Protein AF-A0A9N9QE21-F1 (afdb_monomer)

pLDDT: mean 70.22, std 21.71, range [24.78, 98.12]

Secondary structure (DSSP, 8-state):
---PPP-----S----HHHHHHSHHHHHHHHTSPPGGGGT-HHHHHHHHHH-EEE-TTTSPPPPTT-TTS-TTEEE-TTT-EEEE---HHHHHHTT--PPPSHHHHHHHHTSSSEEEEEHHHHS-SSTT-SS-----HHHHHHGGGSSEEEEEEEEEEEE--HHHHHHHSSS-TTS---EEEEETT-HHHHHHHHHHHHHHGGG-SS---GGG---TTTHHHHHHHHHHHHHHHHHHHHHHHHS-SSS--HHHHHHSSS-THHHHSS--TTSS---HHHHHHH----TTSHHHHHHHHHSPEEEEEEEEEEESSTTT--TT----SSSSSSS---------------------------------

Foldseek 3Di:
DDDDDDPDDPPDDDPPVLCVCPDPLNLVLVQQDQFPLCVPDPVSVVVSVVFKAWDACVNAPPDDPQPPSDRGGGIDGQEADEAEDEDDQVVCVVVVDPRDQCLVSQVSVRVSHVYYEYELLCQAQLDPPPVGGNPHALVSQVSVLVDQAYEYANAEDEQADAQVLCCVLCQCDNRVRNQKHKAFLPCVVVLVSVVVSRVVSVVVDPDPPPPVCPPCPDCSVVLSVLLSLLSQLCSVVVVVVVVPPPDDDPPCVVVQFVDDPVVVVVPCPVDDDDDDSSVVSVSGDDDCPDPSSVVSVVSRHHYGYIHMYGYDNCSNVDDPPPDDDDPPPDPDDDDDDDDDDDDDDDDDDDDDDDDDDDDDDDDDD

Organism: NCBI:txid595503

Mean predicted aligned error: 14.41 Å

Solvent-accessible surface area (backbone atoms only — not comparable to full-atom values): 23035 Å² total; per-residue (Å²): 144,78,87,78,84,79,95,78,75,80,73,96,63,84,77,62,63,71,61,58,61,68,30,76,66,39,42,49,55,61,66,24,47,72,61,72,57,52,72,72,45,71,64,49,23,51,58,47,53,73,59,29,47,69,40,34,86,87,78,40,70,83,77,58,84,80,59,82,84,62,75,76,55,23,44,48,30,43,88,74,35,61,42,70,48,89,52,55,50,64,57,44,59,75,67,70,46,86,62,66,83,61,61,68,58,50,49,63,52,21,71,56,25,69,30,40,31,36,29,21,31,52,69,41,60,64,61,88,82,61,92,59,66,49,68,56,47,60,72,58,56,60,56,52,55,82,38,68,62,34,40,26,31,57,46,76,48,77,45,53,41,55,69,68,58,35,31,73,62,58,70,25,34,82,78,39,74,37,42,62,41,78,42,55,69,84,41,62,69,63,52,50,55,46,48,58,51,48,64,67,31,51,86,64,47,90,69,80,67,77,59,86,65,62,75,69,75,84,60,47,61,60,51,44,54,50,49,40,50,52,51,49,54,48,51,67,45,52,58,60,62,62,75,40,75,91,79,70,68,66,66,61,69,62,73,56,32,85,61,62,75,57,75,57,63,80,68,51,62,94,80,66,84,84,80,54,58,66,60,55,53,68,63,56,55,74,60,67,85,39,72,67,49,45,51,55,60,70,63,47,48,47,76,42,55,21,36,35,40,31,55,29,68,63,65,78,72,69,48,98,80,70,66,94,74,83,89,84,83,85,87,83,88,90,78,89,83,89,88,88,84,83,87,86,92,86,81,91,83,86,88,79,86,89,80,89,76,90,82,85,88,84,82,89,132

Sequence (365 aa):
MEIDDCPLAPQEGRFDYRHSIRGTYYTSFLNSRPPLITRVCRESRSVAYENGSIITSKNGPTRIPGYDNSLGNMWFCPETDIVHMNYNARREVEEGRRSPDPIPYLIEMAERGVGACITADFLYPFAKGGLWPACSTFEQLAKLEARREWLVVLKMDNLHLREEAVTKSGIFGFLGDEKIVLVDADDEEKLERLHELWEKAREYECDPTDFDSWPPYQGGVERWKYKVQSHWIRNFAIPQFYKKGGAGQPQTLKDEIRRDPRTYAEGAEFWGDGYDLDEMLDDMFFEEEHPFVKRVLAEKPIFKPVIMLRCCEECYRITDSDEISQVSEGTSNRSNEHDTETSPQDGEESSDESDSSTDSSGSSD

Radius of gyration: 29.64 Å; Cα contacts (8 Å, |Δi|>4): 366; chains: 1; bounding box: 64×89×96 Å

Structure (mmCIF, N/CA/C/O backbone):
data_AF-A0A9N9QE21-F1
#
_entry.id   AF-A0A9N9QE21-F1
#
loop_
_atom_site.group_PDB
_atom_site.id
_atom_site.type_symbol
_atom_site.label_atom_id
_atom_site.label_alt_id
_atom_site.label_comp_id
_atom_site.label_asym_id
_atom_site.label_entity_id
_atom_site.label_seq_id
_atom_site.pdbx_PDB_ins_code
_atom_site.Cartn_x
_atom_site.Cartn_y
_atom_site.Cartn_z
_atom_site.occupancy
_atom_site.B_iso_or_equiv
_atom_site.auth_seq_id
_atom_site.auth_comp_id
_atom_site.auth_asym_id
_atom_site.auth_atom_id
_atom_site.pdbx_PDB_model_num
ATOM 1 N N . MET A 1 1 ? 43.504 -19.379 24.184 1.00 34.78 1 MET A N 1
ATOM 2 C CA . MET A 1 1 ? 42.330 -19.631 23.325 1.00 34.78 1 MET A CA 1
ATOM 3 C C . MET A 1 1 ? 41.156 -19.090 24.109 1.00 34.78 1 MET A C 1
ATOM 5 O O . MET A 1 1 ? 40.468 -19.826 24.797 1.00 34.78 1 MET A O 1
ATOM 9 N N . GLU A 1 2 ? 41.081 -17.767 24.106 1.00 24.78 2 GLU A N 1
ATOM 10 C CA . GLU A 1 2 ? 40.049 -16.940 24.719 1.00 24.78 2 GLU A CA 1
ATOM 11 C C . GLU A 1 2 ? 39.439 -16.187 23.539 1.00 24.78 2 GLU A C 1
ATOM 13 O O . GLU A 1 2 ? 40.167 -15.747 22.646 1.00 24.78 2 GLU A O 1
ATOM 18 N N . ILE A 1 3 ? 38.114 -16.207 23.453 1.00 28.08 3 ILE A N 1
ATOM 19 C CA . ILE A 1 3 ? 37.357 -15.568 22.382 1.00 28.08 3 ILE A CA 1
ATOM 20 C C . ILE A 1 3 ? 37.122 -14.135 22.846 1.00 28.08 3 ILE A C 1
ATOM 22 O O . ILE A 1 3 ? 36.383 -13.921 23.804 1.00 28.08 3 ILE A O 1
ATOM 26 N N . ASP A 1 4 ? 37.814 -13.210 22.185 1.00 26.53 4 ASP A N 1
ATOM 27 C CA . ASP A 1 4 ? 37.700 -11.765 22.360 1.00 26.53 4 ASP A CA 1
ATOM 28 C C . ASP A 1 4 ? 36.304 -11.239 21.993 1.00 26.53 4 ASP A C 1
ATOM 30 O O . ASP A 1 4 ? 35.599 -11.764 21.124 1.00 26.53 4 ASP A O 1
ATOM 34 N N . ASP A 1 5 ? 35.968 -10.160 22.690 1.00 28.72 5 ASP A N 1
ATOM 35 C CA . ASP A 1 5 ? 34.710 -9.435 22.761 1.00 28.72 5 ASP A CA 1
ATOM 36 C C . ASP A 1 5 ? 34.104 -8.993 21.415 1.00 28.72 5 ASP A C 1
ATOM 38 O O . ASP A 1 5 ? 34.763 -8.462 20.520 1.00 28.72 5 ASP A O 1
ATOM 42 N N . CYS A 1 6 ? 32.778 -9.131 21.317 1.00 25.31 6 CYS A N 1
ATOM 43 C CA . CYS A 1 6 ? 31.948 -8.547 20.265 1.00 25.31 6 CYS A CA 1
ATOM 44 C C . CYS A 1 6 ? 31.624 -7.076 20.611 1.00 25.31 6 CYS A C 1
ATOM 46 O O . CYS A 1 6 ? 30.965 -6.829 21.625 1.00 25.31 6 CYS A O 1
ATOM 48 N N . PRO A 1 7 ? 32.015 -6.079 19.795 1.00 30.81 7 PRO A N 1
ATOM 49 C CA . PRO A 1 7 ? 31.766 -4.678 20.099 1.00 30.81 7 PRO A CA 1
ATOM 50 C C . PRO A 1 7 ? 30.412 -4.252 19.522 1.00 30.81 7 PRO A C 1
ATOM 52 O O . PRO A 1 7 ? 30.357 -3.590 18.493 1.00 30.81 7 PRO A O 1
ATOM 55 N N . LEU A 1 8 ? 29.310 -4.641 20.166 1.00 30.16 8 LEU A N 1
ATOM 56 C CA . LEU A 1 8 ? 27.973 -4.082 19.901 1.00 30.16 8 LEU A CA 1
ATOM 57 C C . LEU A 1 8 ? 27.160 -3.895 21.192 1.00 30.16 8 LEU A C 1
ATOM 59 O O . LEU A 1 8 ? 25.946 -4.079 21.208 1.00 30.16 8 LEU A O 1
ATOM 63 N N . ALA A 1 9 ? 27.818 -3.504 22.285 1.00 28.09 9 ALA A N 1
ATOM 64 C CA . ALA A 1 9 ? 27.124 -2.847 23.387 1.00 28.09 9 ALA A CA 1
ATOM 65 C C . ALA A 1 9 ? 26.964 -1.360 23.016 1.00 28.09 9 ALA A C 1
ATOM 67 O O . ALA A 1 9 ? 27.978 -0.667 22.884 1.00 28.09 9 ALA A O 1
ATOM 68 N N . PRO A 1 10 ? 25.739 -0.843 22.812 1.00 30.56 10 PRO A N 1
ATOM 69 C CA . PRO A 1 10 ? 25.539 0.587 22.658 1.00 30.56 10 PRO A CA 1
ATOM 70 C C . PRO A 1 10 ? 25.969 1.254 23.963 1.00 30.56 10 PRO A C 1
ATOM 72 O O . PRO A 1 10 ? 25.465 0.914 25.035 1.00 30.56 10 PRO A O 1
ATOM 75 N N . GLN A 1 11 ? 26.927 2.176 23.872 1.00 31.30 11 GLN A N 1
ATOM 76 C CA . GLN A 1 11 ? 27.275 3.040 24.992 1.00 31.30 11 GLN A CA 1
ATOM 77 C C . GLN A 1 11 ? 26.030 3.796 25.460 1.00 31.30 11 GLN A C 1
ATOM 79 O O . GLN A 1 11 ? 25.173 4.145 24.649 1.00 31.30 11 GLN A O 1
ATOM 84 N N . GLU A 1 12 ? 25.955 4.010 26.772 1.00 35.34 12 GLU A N 1
ATOM 85 C CA . GLU A 1 12 ? 24.876 4.644 27.529 1.00 35.34 12 GLU A CA 1
ATOM 86 C C . GLU A 1 12 ? 24.434 6.001 26.943 1.00 35.34 12 GLU A C 1
ATOM 88 O O . GLU A 1 12 ? 24.790 7.075 27.418 1.00 35.34 12 GLU A O 1
ATOM 93 N N . GLY A 1 13 ? 23.611 5.957 25.902 1.00 32.88 13 GLY A N 1
ATOM 94 C CA . GLY A 1 13 ? 22.751 7.040 25.459 1.00 32.88 13 GLY A CA 1
ATOM 95 C C . GLY A 1 13 ? 21.327 6.633 25.794 1.00 32.88 13 GLY A C 1
ATOM 96 O O . GLY A 1 13 ? 20.858 5.600 25.322 1.00 32.88 13 GLY A O 1
ATOM 97 N N . ARG A 1 14 ? 20.644 7.406 26.645 1.00 34.94 14 ARG A N 1
ATOM 98 C CA . ARG A 1 14 ? 19.224 7.202 26.965 1.00 34.94 14 ARG A CA 1
ATOM 99 C C . ARG A 1 14 ? 18.431 7.036 25.665 1.00 34.94 14 ARG A C 1
ATOM 101 O O . ARG A 1 14 ? 18.226 8.012 24.951 1.00 34.94 14 ARG A O 1
ATOM 108 N N . PHE A 1 15 ? 17.967 5.819 25.384 1.00 37.19 15 PHE A N 1
ATOM 109 C CA . PHE A 1 15 ? 16.880 5.598 24.439 1.00 37.19 15 PHE A CA 1
ATOM 110 C C . PHE A 1 15 ? 15.692 6.413 24.951 1.00 37.19 15 PHE A C 1
ATOM 112 O O . PHE A 1 15 ? 15.172 6.143 26.036 1.00 37.19 15 PHE A O 1
ATOM 119 N N . ASP A 1 16 ? 15.297 7.449 24.218 1.00 38.69 16 ASP A N 1
ATOM 120 C CA . ASP A 1 16 ? 14.081 8.183 24.533 1.00 38.69 16 ASP A CA 1
ATOM 121 C C . ASP A 1 16 ? 12.880 7.279 24.225 1.00 38.69 16 ASP A C 1
ATOM 123 O O . ASP A 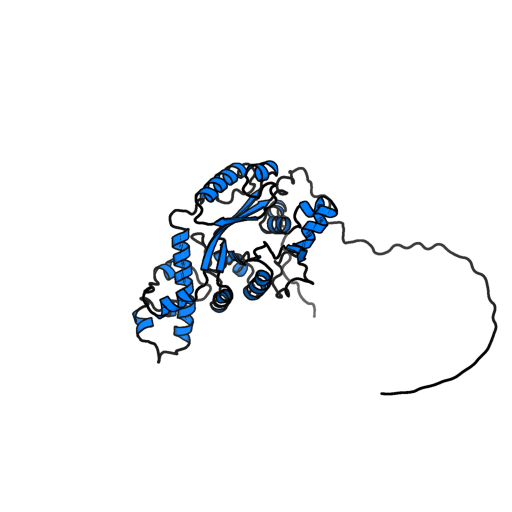1 16 ? 12.419 7.161 23.088 1.00 38.69 16 ASP A O 1
ATOM 127 N N . TYR A 1 17 ? 12.391 6.589 25.257 1.00 37.22 17 TYR A N 1
ATOM 128 C CA . TYR A 1 17 ? 11.247 5.679 25.182 1.00 37.22 17 TYR A CA 1
ATOM 129 C C . TYR A 1 17 ? 9.986 6.351 24.608 1.00 37.22 17 TYR A C 1
ATOM 131 O O . TYR A 1 17 ? 9.114 5.656 24.087 1.00 37.22 17 TYR A O 1
ATOM 139 N N . ARG A 1 18 ? 9.897 7.689 24.619 1.00 40.84 18 ARG A N 1
ATOM 140 C CA . ARG A 1 18 ? 8.762 8.441 24.059 1.00 40.84 18 ARG A CA 1
ATOM 141 C C . ARG A 1 18 ? 8.680 8.342 22.534 1.00 40.84 18 ARG A C 1
ATOM 143 O O . ARG A 1 18 ? 7.574 8.275 22.002 1.00 40.84 18 ARG A O 1
ATOM 150 N N . HIS A 1 19 ? 9.819 8.245 21.845 1.00 43.03 19 HIS A N 1
ATOM 151 C CA . HIS A 1 19 ? 9.869 8.040 20.392 1.00 43.03 19 HIS A CA 1
ATOM 152 C C . HIS A 1 19 ? 9.495 6.599 19.997 1.00 43.03 19 HIS A C 1
ATOM 154 O O . HIS A 1 19 ? 8.858 6.376 18.970 1.00 43.03 19 HIS A O 1
ATOM 160 N N . SER A 1 20 ? 9.814 5.613 20.844 1.00 46.66 20 SER A N 1
ATOM 161 C CA . SER A 1 20 ? 9.474 4.197 20.621 1.00 46.66 20 SER A CA 1
ATOM 162 C C . SER A 1 20 ? 7.963 3.935 20.700 1.00 46.66 20 SER A C 1
ATOM 164 O O . SER A 1 20 ? 7.402 3.232 19.858 1.00 46.66 20 SER A O 1
ATOM 166 N N . ILE A 1 21 ? 7.275 4.562 21.662 1.00 47.75 21 ILE A N 1
ATOM 167 C CA . ILE A 1 21 ? 5.831 4.367 21.873 1.00 47.75 21 ILE A CA 1
ATOM 168 C C . ILE A 1 21 ? 4.982 5.125 20.834 1.00 47.75 21 ILE A C 1
ATOM 170 O O . ILE A 1 21 ? 3.806 4.837 20.657 1.00 47.75 21 ILE A O 1
ATOM 174 N N . ARG A 1 22 ? 5.558 6.080 20.101 1.00 56.19 22 ARG A N 1
ATOM 175 C CA . ARG A 1 22 ? 4.835 6.875 19.090 1.00 56.19 22 ARG A CA 1
ATOM 176 C C . ARG A 1 22 ? 5.218 6.530 17.652 1.00 56.19 22 ARG A C 1
ATOM 178 O O . ARG A 1 22 ? 4.663 7.094 16.717 1.00 56.19 22 ARG A O 1
ATOM 185 N N . GLY A 1 23 ? 6.131 5.578 17.468 1.00 65.25 23 GLY A N 1
ATOM 186 C CA . GLY A 1 23 ? 6.612 5.167 16.156 1.00 65.25 23 GLY A CA 1
ATOM 187 C C . GLY A 1 23 ? 5.638 4.275 15.379 1.00 65.25 23 GLY A C 1
ATOM 188 O O . GLY A 1 23 ? 4.764 3.606 15.931 1.00 65.25 23 GLY A O 1
ATOM 189 N N . THR A 1 24 ? 5.882 4.181 14.070 1.00 71.06 24 THR A N 1
ATOM 190 C CA . THR A 1 24 ? 5.189 3.304 13.109 1.00 71.06 24 THR A CA 1
ATOM 191 C C . THR A 1 24 ? 4.995 1.865 13.591 1.00 71.06 24 THR A C 1
ATOM 193 O O . THR A 1 24 ? 3.995 1.248 13.233 1.00 71.06 24 THR A O 1
ATOM 196 N N . TYR A 1 25 ? 5.916 1.333 14.399 1.00 76.06 25 TYR A N 1
ATOM 197 C CA . TYR A 1 25 ? 5.822 -0.018 14.952 1.00 76.06 25 TYR A CA 1
ATOM 198 C C . TYR A 1 25 ? 4.722 -0.155 16.015 1.00 76.06 25 TYR A C 1
ATOM 200 O O . TYR A 1 25 ? 3.957 -1.118 15.982 1.00 76.06 25 TYR A O 1
ATOM 208 N N . TYR A 1 26 ? 4.600 0.813 16.928 1.00 80.12 26 TYR A N 1
ATOM 209 C CA . TYR A 1 26 ? 3.595 0.765 17.987 1.00 80.12 26 TYR A CA 1
ATOM 210 C C . TYR A 1 26 ? 2.180 0.885 17.414 1.00 80.12 26 TYR A C 1
ATOM 212 O O . TYR A 1 26 ? 1.333 0.044 17.709 1.00 80.12 26 TYR A O 1
ATOM 220 N N . THR A 1 27 ? 1.944 1.842 16.511 1.00 84.56 27 THR A N 1
ATOM 221 C CA . THR A 1 27 ? 0.648 1.974 15.823 1.00 84.56 27 THR A CA 1
ATOM 222 C C . THR A 1 27 ? 0.300 0.713 15.030 1.00 84.56 27 THR A C 1
ATOM 224 O O . THR A 1 27 ? -0.831 0.239 15.090 1.00 84.56 27 THR A O 1
ATOM 227 N N . SER A 1 28 ? 1.277 0.105 14.347 1.00 86.38 28 SER A N 1
ATOM 228 C CA . SER A 1 28 ? 1.091 -1.194 13.691 1.00 86.38 28 SER A CA 1
ATOM 229 C C . SER A 1 28 ? 0.642 -2.281 14.672 1.00 86.38 28 SER A C 1
ATOM 231 O O . SER A 1 28 ? -0.308 -3.007 14.389 1.00 86.38 28 SER A O 1
ATOM 233 N N . PHE A 1 29 ? 1.279 -2.378 15.843 1.00 85.25 29 PHE A N 1
ATOM 234 C CA . PHE A 1 29 ? 0.891 -3.347 16.866 1.00 85.25 29 PHE A CA 1
ATOM 235 C C . PHE A 1 29 ? -0.532 -3.101 17.381 1.00 85.25 29 PHE A C 1
ATOM 237 O O . PHE A 1 29 ? -1.316 -4.046 17.468 1.00 85.25 29 PHE A O 1
ATOM 244 N N . LEU A 1 30 ? -0.894 -1.850 17.679 1.00 86.12 30 LEU A N 1
ATOM 245 C CA . LEU A 1 30 ? -2.252 -1.499 18.104 1.00 86.12 30 LEU A CA 1
ATOM 246 C C . LEU A 1 30 ? -3.296 -1.904 17.065 1.00 86.12 30 LEU A C 1
ATOM 248 O O . LEU A 1 30 ? -4.282 -2.553 17.415 1.00 86.12 30 LEU A O 1
ATOM 252 N N . ASN A 1 31 ? -3.039 -1.581 15.800 1.00 89.06 31 ASN A N 1
ATOM 253 C CA . ASN A 1 31 ? -3.968 -1.832 14.702 1.00 89.06 31 ASN A CA 1
ATOM 254 C C . ASN A 1 31 ? -4.033 -3.312 14.305 1.00 89.06 31 ASN A C 1
ATOM 256 O O . ASN A 1 31 ? -4.961 -3.713 13.616 1.00 89.06 31 ASN A O 1
ATOM 260 N N . SER A 1 32 ? -3.088 -4.135 14.771 1.00 89.00 32 SER A N 1
ATOM 261 C CA . SER A 1 32 ? -3.117 -5.591 14.592 1.00 89.00 32 SER A CA 1
ATOM 262 C C . SER A 1 32 ? -3.956 -6.330 15.639 1.00 89.00 32 SER A C 1
ATOM 264 O O . SER A 1 32 ? -4.106 -7.547 15.559 1.00 89.00 32 SER A O 1
ATOM 266 N N . ARG A 1 33 ? -4.482 -5.641 16.658 1.00 89.00 33 ARG A N 1
ATOM 267 C CA . ARG A 1 33 ? -5.288 -6.279 17.708 1.00 89.00 33 ARG A CA 1
ATOM 268 C C . ARG A 1 33 ? -6.677 -6.668 17.174 1.00 89.00 33 ARG A C 1
ATOM 270 O O . ARG A 1 33 ? -7.182 -6.022 16.262 1.00 89.00 33 ARG A O 1
ATOM 277 N N . PRO A 1 34 ? -7.345 -7.665 17.787 1.00 91.19 34 PRO A N 1
ATOM 278 C CA . PRO A 1 34 ? -8.738 -7.969 17.472 1.00 91.19 34 PRO A CA 1
ATOM 279 C C . PRO A 1 34 ? -9.649 -6.739 17.619 1.00 91.19 34 PRO A C 1
ATOM 281 O O . PRO A 1 34 ? -9.437 -5.948 18.550 1.00 91.19 34 PRO A O 1
ATOM 284 N N . PRO A 1 35 ? -10.687 -6.599 16.773 1.00 89.19 35 PRO A N 1
ATOM 285 C CA . PRO A 1 35 ? -11.591 -5.456 16.802 1.00 89.19 35 PRO A CA 1
ATOM 286 C C . PRO A 1 35 ? -12.298 -5.349 18.155 1.00 89.19 35 PRO A C 1
ATOM 288 O O . PRO A 1 35 ? -12.520 -6.353 18.842 1.00 89.19 35 PRO A O 1
ATOM 291 N N . LEU A 1 36 ? -12.691 -4.130 18.540 1.00 85.88 36 LEU A N 1
ATOM 292 C CA . LEU A 1 36 ? -13.276 -3.840 19.859 1.00 85.88 36 LEU A CA 1
ATOM 293 C C . LEU A 1 36 ? -14.493 -4.716 20.183 1.00 85.88 36 LEU A C 1
ATOM 295 O O . LEU A 1 36 ? -14.665 -5.127 21.331 1.00 85.88 36 LEU A O 1
ATOM 299 N N . ILE A 1 37 ? -15.282 -5.080 19.169 1.00 88.75 37 ILE A N 1
ATOM 300 C CA . ILE A 1 37 ? -16.458 -5.946 19.306 1.00 88.75 37 ILE A CA 1
ATOM 301 C C . ILE A 1 37 ? -16.134 -7.312 19.944 1.00 88.75 37 ILE A C 1
ATOM 303 O O . ILE A 1 37 ? -16.961 -7.877 20.660 1.00 88.75 37 ILE A O 1
ATOM 307 N N . THR A 1 38 ? -14.896 -7.804 19.808 1.00 92.19 38 THR A N 1
ATOM 308 C CA . THR A 1 38 ? -14.433 -9.056 20.443 1.00 92.19 38 THR A CA 1
ATOM 309 C C . THR A 1 38 ? -14.371 -8.981 21.976 1.00 92.19 38 THR A C 1
ATOM 311 O O . THR A 1 38 ? -14.304 -10.013 22.659 1.00 92.19 38 THR A O 1
ATOM 314 N N . ARG A 1 39 ? -14.391 -7.765 22.540 1.00 90.25 39 ARG A N 1
ATOM 315 C CA . ARG A 1 39 ? -14.247 -7.487 23.977 1.00 90.25 39 ARG A CA 1
ATOM 316 C C . ARG A 1 39 ? -15.570 -7.187 24.684 1.00 90.25 39 ARG A C 1
ATOM 318 O O . ARG A 1 39 ? -15.569 -7.127 25.907 1.00 90.25 39 ARG A O 1
ATOM 325 N N . VAL A 1 40 ? -16.677 -7.041 23.952 1.00 92.00 40 VAL A N 1
ATOM 326 C CA . VAL A 1 40 ? -17.972 -6.602 24.505 1.00 92.00 40 VAL A CA 1
ATOM 327 C C . VAL A 1 40 ? -18.656 -7.713 25.310 1.00 92.00 40 VAL A C 1
ATOM 329 O O . VAL A 1 40 ? -18.829 -7.594 26.520 1.00 92.00 40 VAL A O 1
ATOM 332 N N . CYS A 1 41 ? -19.024 -8.818 24.661 1.00 96.12 41 CYS A N 1
ATOM 333 C CA . CYS A 1 41 ? -19.646 -9.980 25.301 1.00 96.12 41 CYS A CA 1
ATOM 334 C C . CYS A 1 41 ? -19.261 -11.281 24.576 1.00 96.12 41 CYS A C 1
ATOM 336 O O . CYS A 1 41 ? -18.476 -11.267 23.624 1.00 96.12 41 CYS A O 1
ATOM 338 N N . ARG A 1 42 ? -19.767 -12.428 25.048 1.00 96.62 42 ARG A N 1
ATOM 339 C CA . ARG A 1 42 ? -19.439 -13.739 24.459 1.00 96.62 42 ARG A CA 1
ATOM 340 C C . ARG A 1 42 ? -20.022 -13.889 23.057 1.00 96.62 42 ARG A C 1
ATOM 342 O O . ARG A 1 42 ? -19.347 -14.419 22.185 1.00 96.62 42 ARG A O 1
ATOM 349 N N . GLU A 1 43 ? -21.232 -13.391 22.853 1.00 97.44 43 GLU A N 1
ATOM 350 C CA . GLU A 1 43 ? -21.972 -13.445 21.596 1.00 97.44 43 GLU A CA 1
ATOM 351 C C . GLU A 1 43 ? -21.272 -12.599 20.530 1.00 97.44 43 GLU A C 1
ATOM 353 O O . GLU A 1 43 ? -20.897 -13.120 19.485 1.00 97.44 43 GLU A O 1
ATOM 358 N N . SER A 1 44 ? -20.981 -11.328 20.830 1.00 94.75 44 SER A N 1
ATOM 3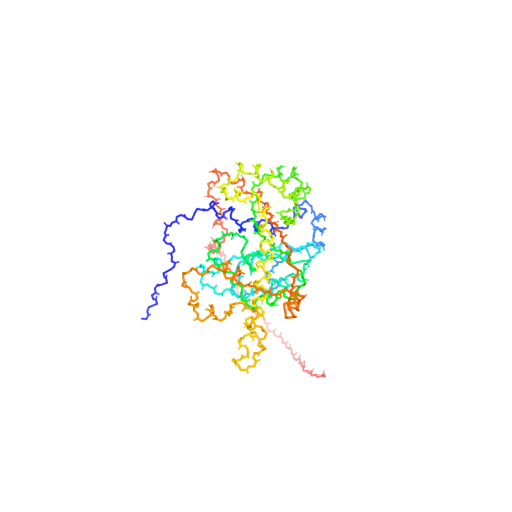59 C CA . SER A 1 44 ? -20.230 -10.436 19.935 1.00 94.75 44 SER A CA 1
ATOM 360 C C . SER A 1 44 ? -18.848 -10.982 19.586 1.00 94.75 44 SER A C 1
ATOM 362 O O . SER A 1 44 ? -18.403 -10.876 18.446 1.00 94.75 44 SER A O 1
ATOM 364 N N . ARG A 1 45 ? -18.173 -11.612 20.556 1.00 95.00 45 ARG A N 1
ATOM 365 C CA . ARG A 1 45 ? -16.916 -12.310 20.297 1.00 95.00 45 ARG A CA 1
ATOM 366 C C . ARG A 1 45 ? -17.119 -13.479 19.343 1.00 95.00 45 ARG A C 1
ATOM 368 O O . ARG A 1 45 ? -16.372 -13.562 18.383 1.00 95.00 45 ARG A O 1
ATOM 375 N N . SER A 1 46 ? -18.102 -14.345 19.582 1.00 95.75 46 SER A N 1
ATOM 376 C CA . SER A 1 46 ? -18.396 -15.477 18.694 1.00 95.75 46 SER A CA 1
ATOM 377 C C . SER A 1 46 ? -18.567 -15.011 17.251 1.00 95.75 46 SER A C 1
ATOM 379 O O . SER A 1 46 ? -17.868 -15.513 16.382 1.00 95.75 46 SER A O 1
ATOM 381 N N . VAL A 1 47 ? -19.382 -13.974 17.034 1.00 94.69 47 VAL A N 1
ATOM 382 C CA . VAL A 1 47 ? -19.621 -13.390 15.705 1.00 94.69 47 VAL A CA 1
ATOM 383 C C . VAL A 1 47 ? -18.329 -12.871 15.072 1.00 94.69 47 VAL A C 1
ATOM 385 O O . VAL A 1 47 ? -18.052 -13.145 13.912 1.00 94.69 47 VAL A O 1
ATOM 388 N N . ALA A 1 48 ? -17.483 -12.159 15.820 1.00 93.81 48 ALA A N 1
ATOM 389 C CA . ALA A 1 48 ? -16.215 -11.680 15.268 1.00 93.81 48 ALA A CA 1
ATOM 390 C C . ALA A 1 48 ? -15.273 -12.828 14.860 1.00 93.81 48 ALA A C 1
ATOM 392 O O . ALA A 1 48 ? -14.560 -12.712 13.868 1.00 93.81 48 ALA A O 1
ATOM 393 N N . TYR A 1 49 ? -15.279 -13.933 15.612 1.00 95.12 49 TYR A N 1
ATOM 394 C CA . TYR A 1 49 ? -14.477 -15.123 15.317 1.00 95.12 49 TYR A CA 1
ATOM 395 C C . TYR A 1 49 ? -15.077 -16.026 14.224 1.00 95.12 49 TYR A C 1
ATOM 397 O O . TYR A 1 49 ? -14.399 -16.951 13.785 1.00 95.12 49 TYR A O 1
ATOM 405 N N . GLU A 1 50 ? -16.309 -15.771 13.768 1.00 95.12 50 GLU A N 1
ATOM 406 C CA . GLU A 1 50 ? -16.862 -16.430 12.574 1.00 95.12 50 GLU A CA 1
ATOM 407 C C . GLU A 1 50 ? -16.128 -15.968 11.309 1.00 95.12 50 GLU A C 1
ATOM 409 O O . GLU A 1 50 ? -15.865 -16.784 10.429 1.00 95.12 50 GLU A O 1
ATOM 414 N N . ASN A 1 51 ? -15.726 -14.691 11.265 1.00 92.06 51 ASN A N 1
ATOM 415 C CA . ASN A 1 51 ? -15.147 -14.071 10.068 1.00 92.06 51 ASN A CA 1
ATOM 416 C C . ASN A 1 51 ? -13.661 -13.713 10.212 1.00 92.06 51 ASN A C 1
ATOM 418 O O . ASN A 1 51 ? -12.984 -13.494 9.212 1.00 92.06 51 ASN A O 1
ATOM 422 N N . GLY A 1 52 ? -13.127 -13.652 11.435 1.00 93.88 52 GLY A N 1
ATOM 423 C CA . GLY A 1 52 ? -11.734 -13.290 11.676 1.00 93.88 52 GLY A CA 1
ATOM 424 C C . GLY A 1 52 ? -11.040 -14.166 12.709 1.00 93.88 52 GLY A C 1
ATOM 425 O O . GLY A 1 52 ? -11.652 -14.881 13.498 1.00 93.88 52 GLY A O 1
ATOM 426 N N . SER A 1 53 ? -9.713 -14.135 12.698 1.00 93.25 53 SER A N 1
ATOM 427 C CA . SER A 1 53 ? -8.901 -14.907 13.633 1.00 93.25 53 SER A CA 1
ATOM 428 C C . SER A 1 53 ? -7.538 -14.267 13.854 1.00 93.25 53 SER A C 1
ATOM 430 O O . SER A 1 53 ? -7.135 -13.350 13.144 1.00 93.25 53 SER A O 1
ATOM 432 N N . ILE A 1 54 ? -6.812 -14.755 14.857 1.00 91.44 54 ILE A N 1
ATOM 433 C CA . ILE A 1 54 ? -5.428 -14.348 15.084 1.00 91.44 54 ILE A CA 1
ATOM 434 C C . ILE A 1 54 ? -4.503 -15.237 14.246 1.00 91.44 54 ILE A C 1
ATOM 436 O O . ILE A 1 54 ? -4.450 -16.459 14.432 1.00 91.44 54 ILE A O 1
ATOM 440 N N . ILE A 1 55 ? -3.726 -14.613 13.366 1.00 87.00 55 ILE A N 1
ATOM 441 C CA . ILE A 1 55 ? -2.614 -15.242 12.663 1.00 87.00 55 ILE A CA 1
ATOM 442 C C . ILE A 1 55 ? -1.397 -15.256 13.587 1.00 87.00 55 ILE A C 1
ATOM 444 O O . ILE A 1 55 ? -0.798 -14.237 13.931 1.00 87.00 55 ILE A O 1
ATOM 448 N N . THR A 1 56 ? -1.029 -16.462 13.982 1.00 83.00 56 THR A N 1
ATOM 449 C CA . THR A 1 56 ? 0.148 -16.809 14.775 1.00 83.00 56 THR A CA 1
ATOM 450 C C . THR A 1 56 ? 1.215 -17.430 13.874 1.00 83.00 56 THR A C 1
ATOM 452 O O . THR A 1 56 ? 0.963 -17.773 12.721 1.00 83.00 56 THR A O 1
ATOM 455 N N . SER A 1 57 ? 2.404 -17.683 14.417 1.00 71.31 57 SER A N 1
ATOM 456 C CA . SER A 1 57 ? 3.444 -18.439 13.708 1.00 71.31 57 SER A CA 1
ATOM 457 C C . SER A 1 57 ? 3.053 -19.884 13.361 1.00 71.31 57 SER A C 1
ATOM 459 O O . SER A 1 57 ? 3.728 -20.501 12.546 1.00 71.31 57 SER A O 1
ATOM 461 N N . LYS A 1 58 ? 1.999 -20.442 13.976 1.00 74.19 58 LYS A N 1
ATOM 462 C CA . LYS A 1 58 ? 1.566 -21.833 13.754 1.00 74.19 58 LYS A CA 1
ATOM 463 C C . LYS A 1 58 ? 0.567 -21.990 12.610 1.00 74.19 58 LYS A C 1
ATOM 465 O O . LYS A 1 58 ? 0.519 -23.047 11.996 1.00 74.19 58 LYS A O 1
ATOM 470 N N . ASN A 1 59 ? -0.265 -20.979 12.379 1.00 76.62 59 ASN A N 1
ATOM 471 C CA . ASN A 1 59 ? -1.335 -20.984 11.373 1.00 76.62 59 ASN A CA 1
ATOM 472 C C . ASN A 1 59 ? -1.119 -19.939 10.268 1.00 76.62 59 ASN A C 1
ATOM 474 O O . ASN A 1 59 ? -1.834 -19.964 9.267 1.00 76.62 59 ASN A O 1
ATOM 478 N N . GLY A 1 60 ? -0.152 -19.034 10.429 1.00 71.19 60 GLY A N 1
ATOM 479 C CA . GLY A 1 60 ? 0.308 -18.128 9.383 1.00 71.19 60 GLY A CA 1
ATOM 480 C C . GLY A 1 60 ? 1.211 -18.806 8.350 1.00 71.19 60 GLY A C 1
ATOM 481 O O . GLY A 1 60 ? 1.500 -19.999 8.462 1.00 71.19 60 GLY A O 1
ATOM 482 N N . PRO A 1 61 ? 1.646 -18.056 7.330 1.00 69.62 61 PRO A N 1
ATOM 483 C CA . PRO A 1 61 ? 2.665 -18.507 6.397 1.00 69.62 61 PRO A CA 1
ATOM 484 C C . PRO A 1 61 ? 3.954 -18.851 7.122 1.00 69.62 61 PRO A C 1
ATOM 486 O O . PRO A 1 61 ? 4.244 -18.348 8.216 1.00 69.62 61 PRO A O 1
ATOM 489 N N . THR A 1 62 ? 4.781 -19.645 6.452 1.00 70.12 62 THR A N 1
ATOM 490 C CA . THR A 1 62 ? 6.135 -19.899 6.936 1.00 70.12 62 THR A CA 1
ATOM 491 C C . THR A 1 62 ? 6.886 -18.571 6.993 1.00 70.12 62 THR A C 1
ATOM 493 O O . THR A 1 62 ? 7.093 -17.920 5.969 1.00 70.12 62 THR A O 1
ATOM 496 N N . ARG A 1 63 ? 7.291 -18.151 8.199 1.00 68.12 63 ARG A N 1
ATOM 497 C CA . ARG A 1 63 ? 8.134 -16.962 8.366 1.00 68.12 63 ARG A CA 1
ATOM 498 C C . ARG A 1 63 ? 9.403 -17.140 7.546 1.00 68.12 63 ARG A C 1
ATOM 500 O O . ARG A 1 63 ? 10.081 -18.157 7.686 1.00 68.12 63 ARG A O 1
ATOM 507 N N . ILE A 1 64 ? 9.738 -16.144 6.732 1.00 64.75 64 ILE A N 1
ATOM 508 C CA . ILE A 1 64 ? 11.009 -16.160 6.016 1.00 64.75 64 ILE A CA 1
ATOM 509 C C . ILE A 1 64 ? 12.126 -15.864 7.036 1.00 64.75 64 ILE A C 1
ATOM 511 O O . ILE A 1 64 ? 12.083 -14.811 7.679 1.00 64.75 64 ILE A O 1
ATOM 515 N N . PRO A 1 65 ? 13.116 -16.760 7.222 1.00 58.28 65 PRO A N 1
ATOM 516 C CA . PRO A 1 65 ? 14.224 -16.524 8.145 1.00 58.28 65 PRO A CA 1
ATOM 517 C C . PRO A 1 65 ? 14.944 -15.210 7.821 1.00 58.28 65 PRO A C 1
ATOM 519 O O . PRO A 1 65 ? 15.354 -15.009 6.682 1.00 58.28 65 PRO A O 1
ATOM 522 N N . GLY A 1 66 ? 15.095 -14.322 8.807 1.00 58.72 66 GLY A N 1
ATOM 523 C CA . GLY A 1 66 ? 15.665 -12.981 8.620 1.00 58.72 66 GLY A CA 1
ATOM 524 C C . GLY A 1 66 ? 14.632 -11.854 8.494 1.00 58.72 66 GLY A C 1
ATOM 525 O O . GLY A 1 66 ? 15.018 -10.690 8.527 1.00 58.72 66 GLY A O 1
ATOM 526 N N . TYR A 1 67 ? 13.334 -12.173 8.418 1.00 61.25 67 TYR A N 1
ATOM 527 C CA . TYR A 1 67 ? 12.238 -11.204 8.529 1.00 61.25 67 TYR A CA 1
ATOM 528 C C . TYR A 1 67 ? 11.592 -11.226 9.919 1.00 61.25 67 TYR A C 1
ATOM 530 O O . TYR A 1 67 ? 10.496 -11.756 10.125 1.00 61.25 67 TYR A O 1
ATOM 538 N N . ASP A 1 68 ? 12.254 -10.586 10.881 1.00 56.12 68 ASP A N 1
ATOM 539 C CA . ASP A 1 68 ? 11.770 -10.501 12.268 1.00 56.12 68 ASP A CA 1
ATOM 540 C C . ASP A 1 68 ? 10.755 -9.364 12.491 1.00 56.12 68 ASP A C 1
ATOM 542 O O . ASP A 1 68 ? 10.162 -9.250 13.560 1.00 56.12 68 ASP A O 1
ATOM 546 N N . ASN A 1 69 ? 10.488 -8.557 11.460 1.00 59.75 69 ASN A N 1
ATOM 547 C CA . ASN A 1 69 ? 9.588 -7.401 11.529 1.00 59.75 69 ASN A CA 1
ATOM 548 C C . ASN A 1 69 ? 8.105 -7.746 11.263 1.00 59.75 69 ASN A C 1
ATOM 550 O O . ASN A 1 69 ? 7.287 -6.842 11.089 1.00 59.75 69 ASN A O 1
ATOM 554 N N . SER A 1 70 ? 7.740 -9.034 11.207 1.00 65.31 70 SER A N 1
ATOM 555 C CA . SER A 1 70 ? 6.331 -9.439 11.118 1.00 65.31 70 SER A CA 1
ATOM 556 C C . SER A 1 70 ? 5.641 -9.254 12.470 1.00 65.31 70 SER A C 1
ATOM 558 O O . SER A 1 70 ? 6.118 -9.745 13.496 1.00 65.31 70 SER A O 1
ATOM 560 N N . LEU A 1 71 ? 4.496 -8.565 12.480 1.00 71.44 71 LEU A N 1
ATOM 561 C CA . LEU A 1 71 ? 3.658 -8.467 13.674 1.00 71.44 71 LEU A CA 1
ATOM 562 C C . LEU A 1 71 ? 3.204 -9.883 14.048 1.00 71.44 71 LEU A C 1
ATOM 564 O O . LEU A 1 71 ? 2.455 -10.531 13.320 1.00 71.44 71 LEU A O 1
ATOM 568 N N . GLY A 1 72 ? 3.710 -10.405 15.163 1.00 72.81 72 GLY A N 1
ATOM 569 C CA . GLY A 1 72 ? 3.216 -11.665 15.704 1.00 72.81 72 GLY A CA 1
ATOM 570 C C . GLY A 1 72 ? 1.794 -11.488 16.230 1.00 72.81 72 GLY A C 1
ATOM 571 O O . GLY A 1 72 ? 1.503 -10.478 16.864 1.00 72.81 72 GLY A O 1
ATOM 572 N N . ASN A 1 73 ? 0.941 -12.497 16.034 1.00 82.75 73 ASN A N 1
ATOM 573 C CA . ASN A 1 73 ? -0.420 -12.538 16.579 1.00 82.75 73 ASN A CA 1
ATOM 574 C C . ASN A 1 73 ? -1.316 -11.394 16.076 1.00 82.75 73 ASN A C 1
ATOM 576 O O . ASN A 1 73 ? -2.017 -10.759 16.864 1.00 82.75 73 ASN A O 1
ATOM 580 N N . MET A 1 74 ? -1.306 -11.156 14.765 1.00 88.94 74 MET A N 1
ATOM 581 C CA . MET A 1 74 ? -2.174 -10.163 14.132 1.00 88.94 74 MET A CA 1
ATOM 582 C C . MET A 1 74 ? -3.585 -10.715 13.916 1.00 88.94 74 MET A C 1
ATOM 584 O O . MET A 1 74 ? -3.748 -11.846 13.463 1.00 88.94 74 MET A O 1
ATOM 588 N N . TRP A 1 75 ? -4.604 -9.922 14.228 1.00 92.12 75 TRP A N 1
ATOM 589 C CA . TRP A 1 75 ? -5.966 -10.173 13.779 1.00 92.12 75 TRP A CA 1
ATOM 590 C C . TRP A 1 75 ? -6.037 -10.079 12.258 1.00 92.12 75 TRP A C 1
ATOM 592 O O . TRP A 1 75 ? -5.379 -9.233 11.653 1.00 92.12 75 TRP A O 1
ATOM 602 N N . PHE A 1 76 ? -6.822 -10.966 11.663 1.00 92.06 76 PHE A N 1
ATOM 603 C CA . PHE A 1 76 ? -7.014 -11.040 10.231 1.00 92.06 76 PHE A CA 1
ATOM 604 C C . PHE A 1 76 ? -8.411 -11.559 9.899 1.00 92.06 76 PHE A C 1
ATOM 606 O O . PHE A 1 76 ? -8.840 -12.589 10.427 1.00 92.06 76 PHE A O 1
ATOM 613 N N . CYS A 1 77 ? -9.091 -10.860 9.002 1.00 93.44 77 CYS A N 1
ATOM 614 C CA . CYS A 1 77 ? -10.393 -11.187 8.445 1.00 93.44 77 CYS A CA 1
ATOM 615 C C . CYS A 1 77 ? -10.246 -11.446 6.933 1.00 93.44 77 CYS A C 1
ATOM 617 O O . CYS A 1 77 ? -10.137 -10.492 6.160 1.00 93.44 77 CYS A O 1
ATOM 619 N N . PRO A 1 78 ? -10.230 -12.717 6.483 1.00 92.81 78 PRO A N 1
ATOM 620 C CA . PRO A 1 78 ? -10.025 -13.083 5.076 1.00 92.81 78 PRO A CA 1
ATOM 621 C C . PRO A 1 78 ? -10.943 -12.371 4.075 1.00 92.81 78 PRO A C 1
ATOM 623 O O . PRO A 1 78 ? -10.540 -12.101 2.947 1.00 92.81 78 PRO A O 1
ATOM 626 N N . GLU A 1 79 ? -12.176 -12.069 4.484 1.00 93.62 79 GLU A N 1
ATOM 627 C CA . GLU A 1 79 ? -13.207 -11.493 3.614 1.00 93.62 79 GLU A CA 1
ATOM 628 C C . GLU A 1 79 ? -13.057 -9.987 3.385 1.00 93.62 79 GLU A C 1
ATOM 630 O O . GLU A 1 79 ? -13.687 -9.444 2.478 1.00 93.62 79 GLU A O 1
ATOM 635 N N . THR A 1 80 ? -12.251 -9.301 4.198 1.00 92.25 80 THR A N 1
ATOM 636 C CA . THR A 1 80 ? -12.146 -7.834 4.170 1.00 92.25 80 THR A CA 1
ATOM 637 C C . THR A 1 80 ? -10.716 -7.329 4.119 1.00 92.25 80 THR A C 1
ATOM 639 O O . THR A 1 80 ? -10.471 -6.242 3.597 1.00 92.25 80 THR A O 1
ATOM 642 N N . ASP A 1 81 ? -9.761 -8.088 4.651 1.00 93.44 81 ASP A N 1
ATOM 643 C CA . ASP A 1 81 ? -8.444 -7.546 4.942 1.00 93.44 81 ASP A CA 1
ATOM 644 C C . ASP A 1 81 ? -7.515 -7.575 3.730 1.00 93.44 81 ASP A C 1
ATOM 646 O O . ASP A 1 81 ? -7.420 -8.543 2.966 1.00 93.44 81 ASP A O 1
ATOM 650 N N . ILE A 1 82 ? -6.773 -6.480 3.597 1.00 95.06 82 ILE A N 1
ATOM 651 C CA . ILE A 1 82 ? -5.722 -6.283 2.607 1.00 95.06 82 ILE A CA 1
ATOM 652 C C . ILE A 1 82 ? -4.385 -6.414 3.324 1.00 95.06 82 ILE A C 1
ATOM 654 O O . ILE A 1 82 ? -4.136 -5.761 4.338 1.00 95.06 82 ILE A O 1
ATOM 658 N N . VAL A 1 83 ? -3.490 -7.232 2.779 1.00 92.88 83 VAL A N 1
ATOM 659 C CA . VAL A 1 83 ? -2.167 -7.429 3.373 1.00 92.88 83 VAL A CA 1
ATOM 660 C C . VAL A 1 83 ? -1.235 -6.325 2.903 1.00 92.88 83 VAL A C 1
ATOM 662 O O . VAL A 1 83 ? -0.997 -6.182 1.704 1.00 92.88 83 VAL A O 1
ATOM 665 N N . HIS A 1 84 ? -0.683 -5.562 3.845 1.00 93.31 84 HIS A N 1
ATOM 666 C CA . HIS A 1 84 ? 0.256 -4.486 3.554 1.00 93.31 84 HIS A CA 1
ATOM 667 C C . HIS A 1 84 ? 1.700 -4.853 3.911 1.00 93.31 84 HIS A C 1
ATOM 669 O O . HIS A 1 84 ? 1.996 -5.239 5.042 1.00 93.31 84 HIS A O 1
ATOM 675 N N . MET A 1 85 ? 2.610 -4.656 2.959 1.00 90.94 85 MET A N 1
ATOM 676 C CA . MET A 1 85 ? 4.049 -4.667 3.186 1.00 90.94 85 MET A CA 1
ATOM 677 C C . MET A 1 85 ? 4.564 -3.234 3.299 1.00 90.94 85 MET A C 1
ATOM 679 O O . MET A 1 85 ? 4.658 -2.511 2.305 1.00 90.94 85 MET A O 1
ATOM 683 N N . ASN A 1 86 ? 4.957 -2.859 4.515 1.00 87.31 86 ASN A N 1
ATOM 684 C CA . ASN A 1 86 ? 5.662 -1.610 4.758 1.00 87.31 86 ASN A CA 1
ATOM 685 C C . ASN A 1 86 ? 7.152 -1.793 4.444 1.00 87.31 86 ASN A C 1
ATOM 687 O O . ASN A 1 86 ? 7.899 -2.338 5.259 1.00 87.31 86 ASN A O 1
ATOM 691 N N . TYR A 1 87 ? 7.564 -1.368 3.253 1.00 85.00 87 TYR A N 1
ATOM 692 C CA . TYR A 1 87 ? 8.948 -1.431 2.803 1.00 85.00 87 TYR A CA 1
ATOM 693 C C . TYR A 1 87 ? 9.602 -0.049 2.867 1.00 85.00 87 TYR A C 1
ATOM 695 O O . TYR A 1 87 ? 8.996 0.947 2.475 1.00 85.00 87 TYR A O 1
ATOM 703 N N . ASN A 1 88 ? 10.841 -0.002 3.356 1.00 77.94 88 ASN A N 1
ATOM 704 C CA . ASN A 1 88 ? 11.640 1.213 3.456 1.00 77.94 88 ASN A CA 1
ATOM 705 C C . ASN A 1 88 ? 13.060 0.899 2.966 1.00 77.94 88 ASN A C 1
ATOM 707 O O . ASN A 1 88 ? 13.819 0.212 3.653 1.00 77.94 88 ASN A O 1
ATOM 711 N N . ALA A 1 89 ? 13.400 1.404 1.779 1.00 72.06 89 ALA A N 1
ATOM 712 C CA . ALA A 1 89 ? 14.682 1.148 1.121 1.00 72.06 89 ALA A CA 1
ATOM 713 C C . ALA A 1 89 ? 15.875 1.634 1.961 1.00 72.06 89 ALA A C 1
ATOM 715 O O . ALA A 1 89 ? 16.897 0.958 2.064 1.00 72.06 89 ALA A O 1
ATOM 716 N N . ARG A 1 90 ? 15.722 2.784 2.628 1.00 70.56 90 ARG A N 1
ATOM 717 C CA . ARG A 1 90 ? 16.755 3.358 3.496 1.00 70.56 90 ARG A CA 1
ATOM 718 C C . ARG A 1 90 ? 17.100 2.416 4.646 1.00 70.56 90 ARG A C 1
ATOM 720 O O . ARG A 1 90 ? 18.276 2.221 4.926 1.00 70.56 90 ARG A O 1
ATOM 727 N N . ARG A 1 91 ? 16.096 1.798 5.271 1.00 70.44 91 ARG A N 1
ATOM 728 C CA . ARG A 1 91 ? 16.310 0.849 6.371 1.00 70.44 91 ARG A CA 1
ATOM 729 C C . ARG A 1 91 ? 17.092 -0.386 5.922 1.00 70.44 91 ARG A C 1
ATOM 731 O O . ARG A 1 91 ? 17.969 -0.834 6.649 1.00 70.44 91 ARG A O 1
ATOM 738 N N . GLU A 1 92 ? 16.804 -0.917 4.733 1.00 69.12 92 GLU A N 1
ATOM 739 C CA . GLU A 1 92 ? 17.545 -2.065 4.190 1.00 69.12 92 GLU A CA 1
ATOM 740 C C . GLU A 1 92 ? 19.027 -1.728 3.964 1.00 69.12 92 GLU A C 1
ATOM 742 O O . GLU A 1 92 ? 19.907 -2.523 4.301 1.00 69.12 92 GLU A O 1
ATOM 747 N N . VAL A 1 93 ? 19.307 -0.522 3.462 1.00 67.06 93 VAL A N 1
ATOM 748 C CA . VAL A 1 93 ? 20.677 -0.032 3.275 1.00 67.06 93 VAL A CA 1
ATOM 749 C C . VAL A 1 93 ? 21.383 0.211 4.612 1.00 67.06 93 VAL A C 1
ATOM 751 O O . VAL A 1 93 ? 22.494 -0.278 4.808 1.00 67.06 93 VAL A O 1
ATOM 754 N N . GLU A 1 94 ? 20.750 0.938 5.537 1.00 67.00 94 GLU A N 1
ATOM 755 C CA . GLU A 1 94 ? 21.325 1.291 6.844 1.00 67.00 94 GLU A CA 1
ATOM 756 C C . GLU A 1 94 ? 21.622 0.057 7.702 1.00 67.00 94 GLU A C 1
ATOM 758 O O . GLU A 1 94 ? 22.643 0.008 8.388 1.00 67.00 94 GLU A O 1
ATOM 763 N N . GLU A 1 95 ? 20.763 -0.963 7.655 1.00 66.88 95 GLU A N 1
ATOM 764 C CA . GLU A 1 95 ? 20.970 -2.196 8.415 1.00 66.88 95 GLU A CA 1
ATOM 765 C C . GLU A 1 95 ? 22.035 -3.109 7.782 1.00 66.88 95 GLU A C 1
ATOM 767 O O . GLU A 1 95 ? 22.444 -4.087 8.414 1.00 66.88 95 GLU A O 1
ATOM 772 N N . GLY A 1 96 ? 22.500 -2.816 6.558 1.00 59.72 96 GLY A N 1
ATOM 773 C CA . GLY A 1 96 ? 23.546 -3.571 5.855 1.00 59.72 96 GLY A CA 1
ATOM 774 C C . GLY A 1 96 ? 23.195 -5.043 5.602 1.00 59.72 96 GLY A C 1
ATOM 775 O O . GLY A 1 96 ? 24.053 -5.842 5.217 1.00 59.72 96 GLY A O 1
ATOM 776 N N . ARG A 1 97 ? 21.938 -5.430 5.838 1.00 59.34 97 ARG A N 1
ATOM 777 C CA . ARG A 1 97 ? 21.432 -6.788 5.664 1.00 59.34 97 ARG A CA 1
ATOM 778 C C . ARG A 1 97 ? 20.670 -6.832 4.356 1.00 59.34 97 ARG A C 1
ATOM 780 O O . ARG A 1 97 ? 19.643 -6.177 4.221 1.00 59.34 97 ARG A O 1
ATOM 787 N N . ARG A 1 98 ? 21.116 -7.685 3.429 1.00 62.91 98 ARG A N 1
ATOM 788 C CA . ARG A 1 98 ? 20.215 -8.180 2.384 1.00 62.91 98 ARG A CA 1
ATOM 789 C C . ARG A 1 98 ? 19.125 -8.963 3.090 1.00 62.91 98 ARG A C 1
ATOM 791 O O . ARG A 1 98 ? 19.358 -10.094 3.524 1.00 62.91 98 ARG A O 1
ATOM 798 N N . SER A 1 99 ? 17.973 -8.330 3.260 1.00 65.69 99 SER A N 1
ATOM 799 C CA . SER A 1 99 ? 16.799 -9.055 3.708 1.00 65.69 99 SER A CA 1
ATOM 800 C C . SER A 1 99 ? 16.475 -10.112 2.645 1.00 65.69 99 SER A C 1
ATOM 802 O O . SER A 1 99 ? 16.820 -9.936 1.470 1.00 65.69 99 SER A O 1
ATOM 804 N N . PRO A 1 100 ? 15.876 -11.251 3.022 1.00 76.75 100 PRO A N 1
ATOM 805 C CA . PRO A 1 100 ? 15.341 -12.179 2.032 1.00 76.75 100 PRO A CA 1
ATOM 806 C C . PRO A 1 100 ? 14.380 -11.456 1.070 1.00 76.75 100 PRO A C 1
ATOM 808 O O . PRO A 1 100 ? 14.006 -10.317 1.293 1.00 76.75 100 PRO A O 1
ATOM 811 N N . ASP A 1 101 ? 13.917 -12.089 0.002 1.00 82.06 101 ASP A N 1
ATOM 812 C CA . ASP A 1 101 ? 12.862 -11.460 -0.802 1.00 82.06 101 ASP A CA 1
ATOM 813 C C . ASP A 1 101 ? 11.514 -11.513 -0.047 1.00 82.06 101 ASP A C 1
ATOM 815 O O . ASP A 1 101 ? 11.059 -12.624 0.246 1.00 82.06 101 ASP A O 1
ATOM 819 N N . PRO A 1 102 ? 10.852 -10.377 0.264 1.00 83.88 102 PRO A N 1
ATOM 820 C CA . PRO A 1 102 ? 9.594 -10.388 1.007 1.00 83.88 102 PRO A CA 1
ATOM 821 C C . PRO A 1 102 ? 8.378 -10.729 0.133 1.00 83.88 102 PRO A C 1
ATOM 823 O O . PRO A 1 102 ? 7.311 -11.049 0.664 1.00 83.88 102 PRO A O 1
ATOM 826 N N . ILE A 1 103 ? 8.508 -10.670 -1.197 1.00 89.25 103 ILE A N 1
ATOM 827 C CA . ILE A 1 103 ? 7.379 -10.777 -2.125 1.00 89.25 103 ILE A CA 1
ATOM 828 C C . ILE A 1 103 ? 6.681 -12.141 -2.085 1.00 89.25 103 ILE A C 1
ATOM 830 O O . ILE A 1 103 ? 5.452 -12.150 -2.030 1.00 89.25 103 ILE A O 1
ATOM 834 N N . PRO A 1 104 ? 7.380 -13.294 -2.043 1.00 89.25 104 PRO A N 1
ATOM 835 C CA . PRO A 1 104 ? 6.710 -14.589 -1.929 1.00 89.25 104 PRO A CA 1
ATOM 836 C C . PRO A 1 104 ? 5.811 -14.699 -0.691 1.00 89.25 104 PRO A C 1
ATOM 838 O O . PRO A 1 104 ? 4.682 -15.169 -0.795 1.00 89.25 104 PRO A O 1
ATOM 841 N N . TYR A 1 105 ? 6.275 -14.205 0.463 1.00 86.75 105 TYR A N 1
ATOM 842 C CA . TYR A 1 105 ? 5.479 -14.200 1.694 1.00 86.75 105 TYR A CA 1
ATOM 843 C C . TYR A 1 105 ? 4.287 -13.247 1.597 1.00 86.75 105 TYR A C 1
ATOM 845 O O . TYR A 1 105 ? 3.186 -13.587 2.025 1.00 86.75 105 TYR A O 1
ATOM 853 N N . LEU A 1 106 ? 4.488 -12.063 1.010 1.00 90.31 106 LEU A N 1
ATOM 854 C CA . LEU A 1 106 ? 3.405 -11.113 0.771 1.00 90.31 106 LEU A CA 1
ATOM 855 C C . LEU A 1 106 ? 2.316 -11.709 -0.130 1.00 90.31 106 LEU A C 1
ATOM 857 O O . LEU A 1 106 ? 1.137 -11.537 0.164 1.00 90.31 106 LEU A O 1
ATOM 861 N N . ILE A 1 107 ? 2.698 -12.420 -1.194 1.00 92.38 107 ILE A N 1
ATOM 862 C CA . ILE A 1 107 ? 1.755 -13.088 -2.098 1.00 92.38 107 ILE A CA 1
ATOM 863 C C . ILE A 1 107 ? 0.980 -14.174 -1.350 1.00 92.38 107 ILE A C 1
ATOM 865 O O . ILE A 1 107 ? -0.247 -14.139 -1.384 1.00 92.38 107 ILE A O 1
ATOM 869 N N . GLU A 1 108 ? 1.660 -15.067 -0.619 1.00 89.81 108 GLU A N 1
ATOM 870 C CA . GLU A 1 108 ? 0.991 -16.129 0.154 1.00 89.81 108 GLU A CA 1
ATOM 871 C C . GLU A 1 108 ? -0.001 -15.543 1.173 1.00 89.81 108 GLU A C 1
ATOM 873 O O . GLU A 1 108 ? -1.111 -16.044 1.345 1.00 89.81 108 GLU A O 1
ATOM 878 N N . MET A 1 109 ? 0.365 -14.447 1.842 1.00 88.25 109 MET A N 1
ATOM 879 C CA . MET A 1 109 ? -0.548 -13.750 2.748 1.00 88.25 109 MET A CA 1
ATOM 880 C C . MET A 1 109 ? -1.729 -13.124 2.007 1.00 88.25 109 MET A C 1
ATOM 882 O O . MET A 1 109 ? -2.869 -13.246 2.450 1.00 88.25 109 MET A O 1
ATOM 886 N N . ALA A 1 110 ? -1.476 -12.453 0.885 1.00 92.56 110 ALA A N 1
ATOM 887 C CA . ALA A 1 110 ? -2.510 -11.791 0.101 1.00 92.56 110 ALA A CA 1
ATOM 888 C C . ALA A 1 110 ? -3.472 -12.768 -0.594 1.00 92.56 110 ALA A C 1
ATOM 890 O O . ALA A 1 110 ? -4.543 -12.353 -1.029 1.00 92.56 110 ALA A O 1
ATOM 891 N N . GLU A 1 111 ? -3.112 -14.044 -0.733 1.00 91.94 111 GLU A N 1
ATOM 892 C CA . GLU A 1 111 ? -4.021 -15.118 -1.165 1.00 91.94 111 GLU A CA 1
ATOM 893 C C . GLU A 1 111 ? -5.026 -15.515 -0.076 1.00 91.94 111 GLU A C 1
ATOM 895 O O . GLU A 1 111 ? -6.076 -16.073 -0.383 1.00 91.94 111 GLU A O 1
ATOM 900 N N . ARG A 1 112 ? -4.731 -15.208 1.193 1.00 90.44 112 ARG A N 1
ATOM 901 C CA . ARG A 1 112 ? -5.646 -15.439 2.319 1.00 90.44 112 ARG A CA 1
ATOM 902 C C . ARG A 1 112 ? -6.615 -14.279 2.540 1.00 90.44 112 ARG A C 1
ATOM 904 O O . ARG A 1 112 ? -7.562 -14.453 3.295 1.00 90.44 112 ARG A O 1
ATOM 911 N N . GLY A 1 113 ? -6.352 -13.114 1.951 1.00 92.44 113 GLY A N 1
ATOM 912 C CA . GLY A 1 113 ? -7.169 -11.904 2.079 1.00 92.44 113 GLY A CA 1
ATOM 913 C C . GLY A 1 113 ? -7.772 -11.472 0.750 1.00 92.44 113 GLY A C 1
ATOM 914 O O . GLY A 1 113 ? -7.702 -12.188 -0.249 1.00 92.44 113 GLY A O 1
ATOM 915 N N . VAL A 1 114 ? -8.313 -10.256 0.711 1.00 94.88 114 VAL A N 1
ATOM 916 C CA . VAL A 1 114 ? -8.931 -9.716 -0.512 1.00 94.88 114 VAL A CA 1
ATOM 917 C C . VAL A 1 114 ? -7.938 -8.999 -1.420 1.00 94.88 114 VAL A C 1
ATOM 919 O O . VAL A 1 114 ? -8.189 -8.823 -2.613 1.00 94.88 114 VAL A O 1
ATOM 922 N N . GLY A 1 115 ? -6.789 -8.582 -0.886 1.00 94.94 115 GLY A N 1
ATOM 923 C CA . GLY A 1 115 ? -5.869 -7.722 -1.616 1.00 94.94 115 GLY A CA 1
ATOM 924 C C . GLY A 1 115 ? -4.452 -7.694 -1.069 1.00 94.94 115 GLY A C 1
ATOM 925 O O . GLY A 1 115 ? -4.147 -8.217 0.003 1.00 94.94 115 GLY A O 1
ATOM 926 N N . ALA A 1 116 ? -3.592 -7.029 -1.835 1.00 96.06 116 ALA A N 1
ATOM 927 C CA . ALA A 1 116 ? -2.207 -6.779 -1.484 1.00 96.06 116 ALA A CA 1
ATOM 928 C C . ALA A 1 116 ? -1.889 -5.290 -1.622 1.00 96.06 116 ALA A C 1
ATOM 930 O O . ALA A 1 116 ? -2.368 -4.609 -2.535 1.00 96.06 116 ALA A O 1
ATOM 931 N N . CYS A 1 117 ? -1.058 -4.803 -0.715 1.00 96.31 117 CYS A N 1
ATOM 932 C CA . CYS A 1 117 ? -0.670 -3.415 -0.628 1.00 96.31 117 CYS A CA 1
ATOM 933 C C . CYS A 1 117 ? 0.834 -3.312 -0.354 1.00 96.31 117 CYS A C 1
ATOM 935 O O . CYS A 1 117 ? 1.370 -4.035 0.482 1.00 96.31 117 CYS A O 1
ATOM 937 N N . ILE A 1 118 ? 1.520 -2.414 -1.051 1.00 95.19 118 ILE A N 1
ATOM 938 C CA . ILE A 1 118 ? 2.961 -2.160 -0.900 1.00 95.19 118 ILE A CA 1
ATOM 939 C C . ILE A 1 118 ? 3.206 -0.665 -0.733 1.00 95.19 118 ILE A C 1
ATOM 941 O O . ILE A 1 118 ? 2.355 0.141 -1.099 1.00 95.19 118 ILE A O 1
ATOM 945 N N . THR A 1 119 ? 4.349 -0.267 -0.188 1.00 92.69 119 THR A N 1
ATOM 946 C CA . THR A 1 119 ? 4.772 1.141 -0.202 1.00 92.69 119 THR A CA 1
ATOM 947 C C . THR A 1 119 ? 5.363 1.529 -1.553 1.00 92.69 119 THR A C 1
ATOM 949 O O . THR A 1 119 ? 5.946 0.700 -2.257 1.00 92.69 119 THR A O 1
ATOM 952 N N . ALA A 1 120 ? 5.228 2.805 -1.919 1.00 91.38 120 ALA A N 1
ATOM 953 C CA . ALA A 1 120 ? 5.799 3.358 -3.142 1.00 91.38 120 ALA A CA 1
ATOM 954 C C . ALA A 1 120 ? 7.309 3.122 -3.223 1.00 91.38 120 ALA A C 1
ATOM 956 O O . ALA A 1 120 ? 7.785 2.744 -4.285 1.00 91.38 120 ALA A O 1
ATOM 957 N N . ASP A 1 121 ? 8.030 3.216 -2.104 1.00 85.44 121 ASP A N 1
ATOM 958 C CA . ASP A 1 121 ? 9.475 2.958 -1.995 1.00 85.44 121 ASP A CA 1
ATOM 959 C C . ASP A 1 121 ? 9.920 1.605 -2.569 1.00 85.44 121 ASP A C 1
ATOM 961 O O . ASP A 1 121 ? 11.073 1.460 -2.975 1.00 85.44 121 ASP A O 1
ATOM 965 N N . PHE A 1 122 ? 9.020 0.617 -2.631 1.00 88.12 122 PHE A N 1
ATOM 966 C CA . PHE A 1 122 ? 9.309 -0.665 -3.265 1.00 88.12 122 PHE A CA 1
ATOM 967 C C . PHE A 1 122 ? 9.368 -0.569 -4.799 1.00 88.12 122 PHE A C 1
ATOM 969 O O . PHE A 1 122 ? 10.151 -1.268 -5.434 1.00 88.12 122 PHE A O 1
ATOM 976 N N . LEU A 1 123 ? 8.546 0.278 -5.421 1.00 89.94 123 LEU A N 1
ATOM 977 C CA . LEU A 1 123 ? 8.522 0.471 -6.877 1.00 89.94 123 LEU A CA 1
ATOM 978 C C . LEU A 1 123 ? 9.386 1.657 -7.301 1.00 89.94 123 LEU A C 1
ATOM 980 O O . LEU A 1 123 ? 10.251 1.543 -8.166 1.00 89.94 123 LEU A O 1
ATOM 984 N N . TYR A 1 124 ? 9.076 2.811 -6.721 1.00 86.56 124 TYR A N 1
ATOM 985 C CA . TYR A 1 124 ? 9.699 4.096 -6.953 1.00 86.56 124 TYR A CA 1
ATOM 986 C C . TYR A 1 124 ? 9.320 5.054 -5.813 1.00 86.56 124 TYR A C 1
ATOM 988 O O . TYR A 1 124 ? 8.117 5.276 -5.619 1.00 86.56 124 TYR A O 1
ATOM 996 N N . PRO A 1 125 ? 10.286 5.635 -5.075 1.00 84.31 125 PRO A N 1
ATOM 997 C CA . PRO A 1 125 ? 9.990 6.571 -3.995 1.00 84.31 125 PRO A CA 1
ATOM 998 C C . PRO A 1 125 ? 9.102 7.725 -4.467 1.00 84.31 125 PRO A C 1
ATOM 1000 O O . PRO A 1 125 ? 9.311 8.298 -5.537 1.00 84.31 125 PRO A O 1
ATOM 1003 N N . PHE A 1 126 ? 8.092 8.064 -3.668 1.00 83.94 126 PHE A N 1
ATOM 1004 C CA . PHE A 1 126 ? 7.169 9.147 -4.008 1.00 83.94 126 PHE A CA 1
ATOM 1005 C C . PHE A 1 126 ? 7.734 10.534 -3.656 1.00 83.94 126 PHE A C 1
ATOM 1007 O O . PHE A 1 126 ? 7.539 11.496 -4.400 1.00 83.94 126 PHE A O 1
ATOM 1014 N N . ALA A 1 127 ? 8.461 10.645 -2.539 1.00 73.25 127 ALA A N 1
ATOM 1015 C CA . ALA A 1 127 ? 9.049 11.901 -2.084 1.00 73.25 127 ALA A CA 1
ATOM 1016 C C . ALA A 1 127 ? 10.311 12.273 -2.886 1.00 73.25 127 ALA A C 1
ATOM 1018 O O . ALA A 1 127 ? 11.200 11.450 -3.115 1.00 73.25 127 ALA A O 1
ATOM 1019 N N . LYS A 1 128 ? 10.405 13.547 -3.284 1.00 60.22 128 LYS A N 1
ATOM 1020 C CA . LYS A 1 128 ? 11.552 14.098 -4.019 1.00 60.22 128 LYS A CA 1
ATOM 1021 C C . LYS A 1 128 ? 12.798 14.102 -3.123 1.00 60.22 128 LYS A C 1
ATOM 1023 O O . LYS A 1 128 ? 12.734 14.580 -1.996 1.00 60.22 128 LYS A O 1
ATOM 1028 N N . GLY A 1 129 ? 13.929 13.613 -3.632 1.00 53.91 129 GLY A N 1
ATOM 1029 C CA . GLY A 1 129 ? 15.189 13.588 -2.878 1.00 53.91 129 GLY A CA 1
ATOM 1030 C C . GLY A 1 129 ? 15.355 12.381 -1.954 1.00 53.91 129 GLY A C 1
ATOM 1031 O O . GLY A 1 129 ? 16.200 12.412 -1.060 1.00 53.91 129 GLY A O 1
ATOM 1032 N N . GLY A 1 130 ? 14.590 11.304 -2.167 1.00 52.19 130 GLY A N 1
ATOM 1033 C CA . GLY A 1 130 ? 14.977 9.996 -1.655 1.00 52.19 130 GLY A CA 1
ATOM 1034 C C . GLY A 1 130 ? 16.363 9.650 -2.197 1.00 52.19 130 GLY A C 1
ATOM 1035 O O . GLY A 1 130 ? 16.486 9.220 -3.336 1.00 52.19 130 GLY A O 1
ATOM 1036 N N . LEU A 1 131 ? 17.403 9.857 -1.385 1.00 50.38 131 LEU A N 1
ATOM 1037 C CA . LEU A 1 131 ? 18.822 9.602 -1.697 1.00 50.38 131 LEU A CA 1
ATOM 1038 C C . LEU A 1 131 ? 19.129 8.131 -2.039 1.00 50.38 131 LEU A C 1
ATOM 1040 O O . LEU A 1 131 ? 20.286 7.762 -2.217 1.00 50.38 131 LEU A O 1
ATOM 1044 N N . TRP A 1 132 ? 18.105 7.283 -2.102 1.00 57.69 132 TRP A N 1
ATOM 1045 C CA . TRP A 1 132 ? 18.223 5.845 -2.192 1.00 57.69 132 TRP A CA 1
ATOM 1046 C C . TRP A 1 132 ? 17.386 5.371 -3.381 1.00 57.69 132 TRP A C 1
ATOM 1048 O O . TRP A 1 132 ? 16.154 5.462 -3.328 1.00 57.69 132 TRP A O 1
ATOM 1058 N N . PRO A 1 133 ? 18.023 4.911 -4.473 1.00 56.00 133 PRO A N 1
ATOM 1059 C CA . PRO A 1 133 ? 17.296 4.355 -5.604 1.00 56.00 133 PRO A CA 1
ATOM 1060 C C . PRO A 1 133 ? 16.423 3.190 -5.128 1.00 56.00 133 PRO A C 1
ATOM 1062 O O . PRO A 1 133 ? 16.775 2.497 -4.170 1.00 56.00 133 PRO A O 1
ATOM 1065 N N . ALA A 1 134 ? 15.284 2.975 -5.798 1.00 60.41 134 ALA A N 1
ATOM 1066 C CA . ALA A 1 134 ? 14.423 1.822 -5.549 1.00 60.41 134 ALA A CA 1
ATOM 1067 C C . ALA A 1 134 ? 15.288 0.553 -5.446 1.00 60.41 134 ALA A C 1
ATOM 1069 O O . ALA A 1 134 ? 15.992 0.192 -6.390 1.00 60.41 134 ALA A O 1
ATOM 1070 N N . CYS A 1 135 ? 15.283 -0.079 -4.271 1.00 60.50 135 CYS A N 1
ATOM 1071 C CA . CYS A 1 135 ? 16.166 -1.206 -3.956 1.00 60.50 135 CYS A CA 1
ATOM 1072 C C . CYS A 1 135 ? 15.626 -2.544 -4.488 1.00 60.50 135 CYS A C 1
ATOM 1074 O O . CYS A 1 135 ? 16.279 -3.580 -4.356 1.00 60.50 135 CYS A O 1
ATOM 1076 N N . SER A 1 136 ? 14.464 -2.524 -5.144 1.00 71.69 136 SER A N 1
ATOM 1077 C CA . SER A 1 136 ? 13.888 -3.703 -5.776 1.00 71.69 136 SER A CA 1
ATOM 1078 C C . SER A 1 136 ? 14.701 -4.146 -6.984 1.00 71.69 136 SER A C 1
ATOM 1080 O O . SER A 1 136 ? 14.902 -3.423 -7.959 1.00 71.69 136 SER A O 1
ATOM 1082 N N . THR A 1 137 ? 15.133 -5.396 -6.936 1.00 75.94 137 THR A N 1
ATOM 1083 C CA . THR A 1 137 ? 15.763 -6.088 -8.055 1.00 75.94 137 THR A CA 1
ATOM 1084 C C . THR A 1 137 ? 14.745 -6.403 -9.156 1.00 75.94 137 THR A C 1
ATOM 1086 O O . THR A 1 137 ? 13.538 -6.498 -8.918 1.00 75.94 137 THR A O 1
ATOM 1089 N N . PHE A 1 138 ? 15.233 -6.657 -10.375 1.00 77.25 138 PHE A N 1
ATOM 1090 C CA . PHE A 1 138 ? 14.397 -7.166 -11.469 1.00 77.25 138 PHE A CA 1
ATOM 1091 C C . PHE A 1 138 ? 13.610 -8.424 -11.063 1.00 77.25 138 PHE A C 1
ATOM 1093 O O . PHE A 1 138 ? 12.434 -8.551 -11.395 1.00 77.25 138 PHE A O 1
ATOM 1100 N N . GLU A 1 139 ? 14.241 -9.340 -10.323 1.00 82.50 139 GLU A N 1
ATOM 1101 C CA . GLU A 1 139 ? 13.602 -10.582 -9.876 1.00 82.50 139 GLU A CA 1
ATOM 1102 C C . GLU A 1 139 ? 12.450 -10.322 -8.902 1.00 82.50 139 GLU A C 1
ATOM 1104 O O . GLU A 1 139 ? 11.428 -11.002 -8.969 1.00 82.50 139 GLU A O 1
ATOM 1109 N N . GLN A 1 140 ? 12.591 -9.326 -8.027 1.00 86.94 140 GLN A N 1
ATOM 1110 C CA . GLN A 1 140 ? 11.537 -8.901 -7.106 1.00 86.94 140 GLN A CA 1
ATOM 1111 C C . GLN A 1 140 ? 10.365 -8.251 -7.845 1.00 86.94 140 GLN A C 1
ATOM 1113 O O . GLN A 1 140 ? 9.213 -8.600 -7.591 1.00 86.94 140 GLN A O 1
ATOM 1118 N N . LEU A 1 141 ? 10.642 -7.353 -8.797 1.00 88.25 141 LEU A N 1
ATOM 1119 C CA . LEU A 1 141 ? 9.592 -6.701 -9.584 1.00 88.25 141 LEU A CA 1
ATOM 1120 C C . LEU A 1 141 ? 8.824 -7.702 -10.451 1.00 88.25 141 LEU A C 1
ATOM 1122 O O . LEU A 1 141 ? 7.598 -7.658 -10.476 1.00 88.25 141 LEU A O 1
ATOM 1126 N N . ALA A 1 142 ? 9.513 -8.651 -11.091 1.00 89.50 142 ALA A N 1
ATOM 1127 C CA . ALA A 1 142 ? 8.866 -9.694 -11.887 1.00 89.50 142 ALA A CA 1
ATOM 1128 C C . ALA A 1 142 ? 7.896 -10.553 -11.057 1.00 89.50 142 ALA A C 1
ATOM 1130 O O . ALA A 1 142 ? 6.849 -10.959 -11.548 1.00 89.50 142 ALA A O 1
ATOM 1131 N N . LYS A 1 143 ? 8.178 -10.785 -9.769 1.00 92.69 143 LYS A N 1
ATOM 1132 C CA . LYS A 1 143 ? 7.264 -11.534 -8.889 1.00 92.69 143 LYS A CA 1
ATOM 1133 C C . LYS A 1 143 ? 5.951 -10.797 -8.618 1.00 92.69 143 LYS A C 1
ATOM 1135 O O . LYS A 1 143 ? 4.956 -11.454 -8.322 1.00 92.69 143 LYS A O 1
ATOM 1140 N N . LEU A 1 144 ? 5.900 -9.470 -8.770 1.00 94.12 144 LEU A N 1
ATOM 1141 C CA . LEU A 1 144 ? 4.646 -8.717 -8.641 1.00 94.12 144 LEU A CA 1
ATOM 1142 C C . LEU A 1 144 ? 3.634 -9.061 -9.745 1.00 94.12 144 LEU A C 1
ATOM 1144 O O . LEU A 1 144 ? 2.437 -8.853 -9.546 1.00 94.12 144 LEU A O 1
ATOM 1148 N N . GLU A 1 145 ? 4.076 -9.639 -10.869 1.00 93.81 145 GLU A N 1
ATOM 1149 C CA . GLU A 1 145 ? 3.201 -10.133 -11.946 1.00 93.81 145 GLU A CA 1
ATOM 1150 C C . GLU A 1 145 ? 2.291 -11.285 -11.500 1.00 93.81 145 GLU A C 1
ATOM 1152 O O . GLU A 1 145 ? 1.283 -11.560 -12.151 1.00 93.81 145 GLU A O 1
ATOM 1157 N N . ALA A 1 146 ? 2.584 -11.920 -10.358 1.00 94.31 146 AL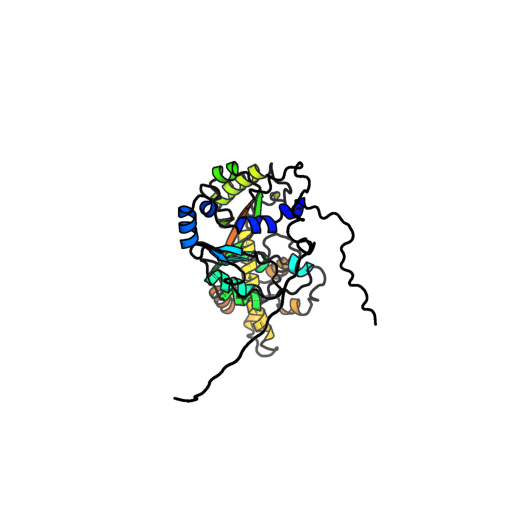A A N 1
ATOM 1158 C CA . ALA A 1 146 ? 1.722 -12.935 -9.758 1.00 94.31 146 ALA A CA 1
ATOM 1159 C C . ALA A 1 146 ? 0.317 -12.408 -9.410 1.00 94.31 146 ALA A C 1
ATOM 1161 O O . ALA A 1 146 ? -0.608 -13.198 -9.222 1.00 94.31 146 ALA A O 1
ATOM 1162 N N . ARG A 1 147 ? 0.131 -11.082 -9.329 1.00 94.62 147 ARG A N 1
ATOM 1163 C CA . ARG A 1 147 ? -1.175 -10.450 -9.122 1.00 94.62 147 ARG A CA 1
ATOM 1164 C C . ARG A 1 147 ? -1.421 -9.368 -10.160 1.00 94.62 147 ARG A C 1
ATOM 1166 O O . ARG A 1 147 ? -0.532 -8.596 -10.509 1.00 94.62 147 ARG A O 1
ATOM 1173 N N . ARG A 1 148 ? -2.674 -9.263 -10.610 1.00 95.38 148 ARG A N 1
ATOM 1174 C CA . ARG A 1 148 ? -3.065 -8.253 -11.602 1.00 95.38 148 ARG A CA 1
ATOM 1175 C C . ARG A 1 148 ? -3.115 -6.840 -11.027 1.00 95.38 148 ARG A C 1
ATOM 1177 O O . ARG A 1 148 ? -2.986 -5.883 -11.783 1.00 95.38 148 ARG A O 1
ATOM 1184 N N . GLU A 1 149 ? -3.313 -6.714 -9.722 1.00 96.50 149 GLU A N 1
ATOM 1185 C CA . GLU A 1 149 ? -3.584 -5.443 -9.065 1.00 96.50 149 GLU A CA 1
ATOM 1186 C C . GLU A 1 149 ? -2.909 -5.353 -7.697 1.00 96.50 149 GLU A C 1
ATOM 1188 O O . GLU A 1 149 ? -2.915 -6.316 -6.923 1.00 96.50 149 GLU A O 1
ATOM 1193 N N . TRP A 1 150 ? -2.370 -4.168 -7.414 1.00 97.50 150 TRP A N 1
ATOM 1194 C CA . TRP A 1 150 ? -1.720 -3.804 -6.164 1.00 97.50 150 TRP A CA 1
ATOM 1195 C C . TRP A 1 150 ? -2.145 -2.400 -5.745 1.00 97.50 150 TRP A C 1
ATOM 1197 O O . TRP A 1 150 ? -2.111 -1.469 -6.555 1.00 97.50 150 TRP A O 1
ATOM 1207 N N . LEU A 1 151 ? -2.476 -2.233 -4.466 1.00 98.12 151 LEU A N 1
ATOM 1208 C CA . LEU A 1 151 ? -2.535 -0.907 -3.859 1.00 98.12 151 LEU A CA 1
ATOM 1209 C C . LEU A 1 151 ? -1.114 -0.447 -3.535 1.00 98.12 151 LEU A C 1
ATOM 1211 O O . LEU A 1 151 ? -0.311 -1.226 -3.016 1.00 98.12 151 LEU A O 1
ATOM 1215 N N . VAL A 1 152 ? -0.800 0.811 -3.821 1.00 97.00 152 VAL A N 1
ATOM 1216 C CA . VAL A 1 152 ? 0.533 1.371 -3.602 1.00 97.00 152 VAL A CA 1
ATOM 1217 C C . VAL A 1 152 ? 0.447 2.617 -2.743 1.00 97.00 152 VAL A C 1
ATOM 1219 O O . VAL A 1 152 ? -0.050 3.653 -3.172 1.00 97.00 152 VAL A O 1
ATOM 1222 N N . VAL A 1 153 ? 0.943 2.504 -1.517 1.00 94.81 153 VAL A N 1
ATOM 1223 C CA . VAL A 1 153 ? 0.938 3.572 -0.523 1.00 94.81 153 VAL A CA 1
ATOM 1224 C C . VAL A 1 153 ? 1.999 4.597 -0.882 1.00 94.81 153 VAL A C 1
ATOM 1226 O O . VAL A 1 153 ? 3.191 4.343 -0.709 1.00 94.81 153 VAL A O 1
ATOM 1229 N N . LEU A 1 154 ? 1.562 5.753 -1.374 1.00 91.56 154 LEU A N 1
ATOM 1230 C CA . LEU A 1 154 ? 2.437 6.877 -1.708 1.00 91.56 154 LEU A CA 1
ATOM 1231 C C . LEU A 1 154 ? 2.948 7.588 -0.455 1.00 91.56 154 LEU A C 1
ATOM 1233 O O . LEU A 1 154 ? 4.099 8.015 -0.400 1.00 91.56 154 LEU A O 1
ATOM 1237 N N . LYS A 1 155 ? 2.082 7.690 0.555 1.00 86.94 155 LYS A N 1
ATOM 1238 C CA . LYS A 1 155 ? 2.381 8.260 1.865 1.00 86.94 155 LYS A CA 1
ATOM 1239 C C . LYS A 1 155 ? 1.604 7.500 2.932 1.00 86.94 155 LYS A C 1
ATOM 1241 O O . LYS A 1 155 ? 0.460 7.103 2.704 1.00 86.94 155 LYS A O 1
ATOM 1246 N N . MET A 1 156 ? 2.245 7.285 4.074 1.00 87.62 156 MET A N 1
ATOM 1247 C CA . MET A 1 156 ? 1.653 6.638 5.234 1.00 87.62 156 MET A CA 1
ATOM 1248 C C . MET A 1 156 ? 1.837 7.531 6.450 1.00 87.62 156 MET A C 1
ATOM 1250 O O . MET A 1 156 ? 2.974 7.773 6.847 1.00 87.62 156 MET A O 1
ATOM 1254 N N . ASP A 1 157 ? 0.734 7.912 7.083 1.00 83.88 157 ASP A N 1
ATOM 1255 C CA . ASP A 1 157 ? 0.757 8.767 8.265 1.00 83.88 157 ASP A CA 1
ATOM 1256 C C . ASP A 1 157 ? 0.059 8.102 9.455 1.00 83.88 157 ASP A C 1
ATOM 1258 O O . ASP A 1 157 ? -0.891 7.323 9.310 1.00 83.88 157 ASP A O 1
ATOM 1262 N N . ASN A 1 158 ? 0.566 8.390 10.655 1.00 85.38 158 ASN A N 1
ATOM 1263 C CA . ASN A 1 158 ? -0.057 7.988 11.911 1.00 85.38 158 ASN A CA 1
ATOM 1264 C C . ASN A 1 158 ? -0.770 9.198 12.509 1.00 85.38 158 ASN A C 1
ATOM 1266 O O . ASN A 1 158 ? -0.116 10.143 12.933 1.00 85.38 158 ASN A O 1
ATOM 1270 N N . LEU A 1 159 ? -2.096 9.155 12.582 1.00 84.94 159 LEU A N 1
ATOM 1271 C CA . LEU A 1 159 ? -2.882 10.207 13.212 1.00 84.94 159 LEU A CA 1
ATOM 1272 C C . LEU A 1 159 ? -3.058 9.897 14.696 1.00 84.94 159 LEU A C 1
ATOM 1274 O O . LEU A 1 159 ? -3.710 8.918 15.070 1.00 84.94 159 LEU A O 1
ATOM 1278 N N . HIS A 1 160 ? -2.489 10.743 15.548 1.00 83.62 160 HIS A N 1
ATOM 1279 C CA . HIS A 1 160 ? -2.609 10.638 16.999 1.00 83.62 160 HIS A CA 1
ATOM 1280 C C . HIS A 1 160 ? -3.873 11.365 17.472 1.00 83.62 160 HIS A C 1
ATOM 1282 O O . HIS A 1 160 ? -3.847 12.546 17.809 1.00 83.62 160 HIS A O 1
ATOM 1288 N N . LEU A 1 161 ? -5.001 10.655 17.472 1.00 80.69 161 LEU A N 1
ATOM 1289 C CA . LEU A 1 161 ? -6.326 11.229 17.706 1.00 80.69 161 LEU A CA 1
ATOM 1290 C C . LEU A 1 161 ? -6.939 10.732 19.019 1.00 80.69 161 LEU A C 1
ATOM 1292 O O . LEU A 1 161 ? -6.732 9.596 19.444 1.00 80.69 161 LEU A O 1
ATOM 1296 N N . ARG A 1 162 ? -7.761 11.580 19.647 1.00 80.69 162 ARG A N 1
ATOM 1297 C CA . ARG A 1 162 ? -8.678 11.148 20.713 1.00 80.69 162 ARG A CA 1
ATOM 1298 C C . ARG A 1 162 ? -9.868 10.412 20.104 1.00 80.69 162 ARG A C 1
ATOM 1300 O O . ARG A 1 162 ? -10.346 10.811 19.047 1.00 80.69 162 ARG A O 1
ATOM 1307 N N . GLU A 1 163 ? -10.415 9.437 20.824 1.00 82.19 163 GLU A N 1
ATOM 1308 C CA . GLU A 1 163 ? -11.592 8.647 20.412 1.00 82.19 163 GLU A CA 1
ATOM 1309 C C . GLU A 1 163 ? -12.773 9.514 19.926 1.00 82.19 163 GLU A C 1
ATOM 1311 O O . GLU A 1 163 ? -13.406 9.217 18.912 1.00 82.19 163 GLU A O 1
ATOM 1316 N N . GLU A 1 164 ? -13.027 10.648 20.590 1.00 84.44 164 GLU A N 1
ATOM 1317 C CA . GLU A 1 164 ? -14.063 11.605 20.183 1.00 84.44 164 GLU A CA 1
ATOM 1318 C C . GLU A 1 164 ? -13.788 12.221 18.800 1.00 84.44 164 GLU A C 1
ATOM 1320 O O . GLU A 1 164 ? -14.711 12.372 18.000 1.00 84.44 164 GLU A O 1
ATOM 1325 N N . ALA A 1 165 ? -12.532 12.560 18.498 1.00 84.06 165 ALA A N 1
ATOM 1326 C CA . ALA A 1 165 ? -12.137 13.116 17.205 1.00 84.06 165 ALA A CA 1
ATOM 1327 C C . ALA A 1 165 ? -12.211 12.057 16.097 1.00 84.06 165 ALA A C 1
ATOM 1329 O O . ALA A 1 165 ? -12.706 12.346 15.010 1.00 84.06 165 ALA A O 1
ATOM 1330 N N . VAL A 1 166 ? -11.794 10.822 16.398 1.00 85.31 166 VAL A N 1
ATOM 1331 C CA . VAL A 1 166 ? -11.907 9.675 15.486 1.00 85.31 166 VAL A CA 1
ATOM 1332 C C . VAL A 1 166 ? -13.370 9.451 15.105 1.00 85.31 166 VAL A C 1
ATOM 1334 O O . VAL A 1 166 ? -13.708 9.493 13.924 1.00 85.31 166 VAL A O 1
ATOM 1337 N N . THR A 1 167 ? -14.252 9.325 16.098 1.00 85.31 167 THR A N 1
ATOM 1338 C CA . THR A 1 167 ? -15.685 9.062 15.887 1.00 85.31 167 THR A CA 1
ATOM 1339 C C . THR A 1 167 ? -16.371 10.205 15.134 1.00 85.31 167 THR A C 1
ATOM 1341 O O . THR A 1 167 ? -17.134 9.973 14.200 1.00 85.31 167 THR A O 1
ATOM 1344 N N . LYS A 1 168 ? -16.082 11.465 15.492 1.00 86.12 168 LYS A N 1
ATOM 1345 C CA . LYS A 1 168 ? -16.678 12.636 14.823 1.00 86.12 168 LYS A CA 1
ATOM 1346 C C . LYS A 1 168 ? -16.184 12.840 13.394 1.00 86.12 168 LYS A C 1
ATOM 1348 O O . LYS A 1 168 ? -16.875 13.503 12.625 1.00 86.12 168 LYS A O 1
ATOM 1353 N N . SER A 1 169 ? -15.008 12.318 13.045 1.00 85.81 169 SER A N 1
ATOM 1354 C CA . SER A 1 169 ? -14.448 12.484 11.702 1.00 85.81 169 SER A CA 1
ATOM 1355 C C . SER A 1 169 ? -15.235 11.734 10.628 1.00 85.81 169 SER A C 1
ATOM 1357 O O . SER A 1 169 ? -15.269 12.173 9.482 1.00 85.81 169 SER A O 1
ATOM 1359 N N . GLY A 1 170 ? -15.832 10.589 10.981 1.00 86.75 170 GLY A N 1
ATOM 1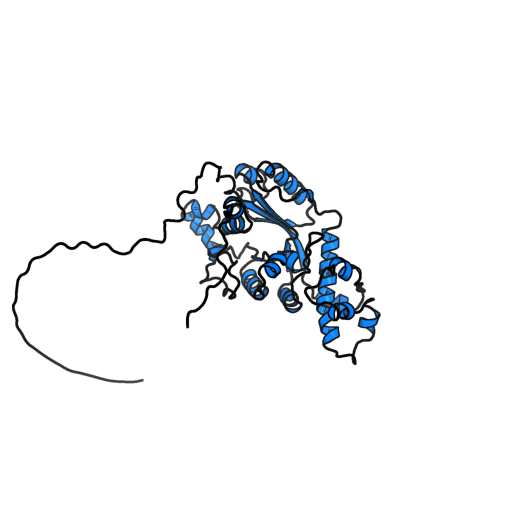360 C CA . GLY A 1 170 ? -16.419 9.655 10.020 1.00 86.75 170 GLY A CA 1
ATOM 1361 C C . GLY A 1 170 ? -15.414 9.030 9.040 1.00 86.75 170 GLY A C 1
ATOM 1362 O O . GLY A 1 170 ? -15.843 8.364 8.104 1.00 86.75 170 GLY A O 1
ATOM 1363 N N . ILE A 1 171 ? -14.104 9.249 9.225 1.00 88.12 171 ILE A N 1
ATOM 1364 C CA . ILE A 1 171 ? -13.045 8.716 8.354 1.00 88.12 171 ILE A CA 1
ATOM 1365 C C . ILE A 1 171 ? -12.670 7.288 8.761 1.00 88.12 171 ILE A C 1
ATOM 1367 O O . ILE A 1 171 ? -12.519 6.437 7.897 1.00 88.12 171 ILE A O 1
ATOM 1371 N N . PHE A 1 172 ? -12.550 7.014 10.061 1.00 89.88 172 PHE A N 1
ATOM 1372 C CA . PHE A 1 172 ? -12.109 5.718 10.600 1.00 89.88 172 PHE A CA 1
ATOM 1373 C C . PHE A 1 172 ? -13.291 4.797 10.949 1.00 89.88 172 PHE A C 1
ATOM 1375 O O . PHE A 1 172 ? -13.321 4.170 12.007 1.00 89.88 172 PHE A O 1
ATOM 1382 N N . GLY A 1 173 ? -14.298 4.736 10.080 1.00 87.38 173 GLY A N 1
ATOM 1383 C CA . GLY A 1 173 ? -15.546 4.027 10.361 1.00 87.38 173 GLY A CA 1
ATOM 1384 C C . GLY A 1 173 ? -16.464 4.781 11.329 1.00 87.38 173 GLY A C 1
ATOM 1385 O O . GLY A 1 173 ? -16.145 5.861 11.837 1.00 87.38 173 GLY A O 1
ATOM 1386 N N . PHE A 1 174 ? -17.650 4.222 11.572 1.00 83.25 174 PHE A N 1
ATOM 1387 C CA . PHE A 1 174 ? -18.691 4.889 12.364 1.00 83.25 174 PHE A CA 1
ATOM 1388 C C . PHE A 1 174 ? -18.321 5.001 13.849 1.00 83.25 174 PHE A C 1
ATOM 1390 O O . PHE A 1 174 ? -18.711 5.966 14.503 1.00 83.25 174 PHE A O 1
ATOM 1397 N N . LEU A 1 175 ? -17.568 4.032 14.380 1.00 83.50 175 LEU A N 1
ATOM 1398 C CA . LEU A 1 175 ? -17.171 3.977 15.793 1.00 83.50 175 LEU A CA 1
ATOM 1399 C C . LEU A 1 175 ? -15.654 4.094 15.985 1.00 83.50 175 LEU A C 1
ATOM 1401 O O . LEU A 1 175 ? -15.134 3.710 17.032 1.00 83.50 175 LEU A O 1
ATOM 1405 N N . GLY A 1 176 ? -14.925 4.556 14.967 1.00 84.06 176 GLY A N 1
ATOM 1406 C CA . GLY A 1 176 ? -13.468 4.451 14.973 1.00 84.06 176 GLY A CA 1
ATOM 1407 C C . GLY A 1 176 ? -12.984 3.008 14.810 1.00 84.06 176 GLY A C 1
ATOM 1408 O O . GLY A 1 176 ? -11.880 2.680 15.222 1.00 84.06 176 GLY A O 1
ATOM 1409 N N . ASP A 1 177 ? -13.815 2.102 14.312 1.00 84.94 177 ASP A N 1
ATOM 1410 C CA . ASP A 1 177 ? -13.525 0.678 14.181 1.00 84.94 177 ASP A CA 1
ATOM 1411 C C . ASP A 1 177 ? -12.594 0.354 13.002 1.00 84.94 177 ASP A C 1
ATOM 1413 O O . ASP A 1 177 ? -11.848 -0.626 13.067 1.00 84.94 177 ASP A O 1
ATOM 1417 N N . GLU A 1 178 ? -12.527 1.223 11.993 1.00 89.44 178 GLU A N 1
ATOM 1418 C CA . GLU A 1 178 ? -11.588 1.107 10.876 1.00 89.44 178 GLU A CA 1
ATOM 1419 C C . GLU A 1 178 ? -10.295 1.856 11.202 1.00 89.44 178 GLU A C 1
ATOM 1421 O O . GLU A 1 178 ? -10.084 2.973 10.754 1.00 89.44 178 GLU A O 1
ATOM 1426 N N . LYS A 1 179 ? -9.401 1.265 12.004 1.00 90.06 179 LYS A N 1
ATOM 1427 C CA . LYS A 1 179 ? -8.157 1.932 12.458 1.00 90.06 179 LYS A CA 1
ATOM 1428 C C . LYS A 1 179 ? -7.153 2.250 11.345 1.00 90.06 179 LYS A C 1
ATOM 1430 O O . LYS A 1 179 ? -6.212 3.014 11.576 1.00 90.06 179 LYS A O 1
ATOM 1435 N N . ILE A 1 180 ? -7.311 1.635 10.177 1.00 92.44 180 ILE A N 1
ATOM 1436 C CA . ILE A 1 180 ? -6.485 1.860 8.993 1.00 92.44 180 ILE A CA 1
ATOM 1437 C C . ILE A 1 180 ? -7.412 2.215 7.842 1.00 92.44 180 ILE A C 1
ATOM 1439 O O . ILE A 1 180 ? -8.337 1.463 7.553 1.00 92.44 180 ILE A O 1
ATOM 1443 N N . VAL A 1 181 ? -7.130 3.327 7.171 1.00 93.25 181 VAL A N 1
ATOM 1444 C CA . VAL A 1 181 ? -7.911 3.798 6.025 1.00 93.25 181 VAL A CA 1
ATOM 1445 C C . VAL A 1 181 ? -6.978 3.980 4.839 1.00 93.25 181 VAL A C 1
ATOM 1447 O O . VAL A 1 181 ? -5.886 4.537 4.973 1.00 93.25 181 VAL A O 1
ATOM 1450 N N . LEU A 1 182 ? -7.415 3.492 3.680 1.00 94.88 182 LEU A N 1
ATOM 1451 C CA . LEU A 1 182 ? -6.762 3.708 2.395 1.00 94.88 182 LEU A CA 1
ATOM 1452 C C . LEU A 1 182 ? -7.624 4.668 1.580 1.00 94.88 182 LEU A C 1
ATOM 1454 O O . LEU A 1 182 ? -8.779 4.369 1.282 1.00 94.88 182 LEU A O 1
ATOM 1458 N N . VAL A 1 183 ? -7.063 5.820 1.235 1.00 93.00 183 VAL A N 1
ATOM 1459 C CA . VAL A 1 183 ? -7.723 6.834 0.407 1.00 93.00 183 VAL A CA 1
ATOM 1460 C C . VAL A 1 183 ? -7.095 6.796 -0.977 1.00 93.00 183 VAL A C 1
ATOM 1462 O O . VAL A 1 183 ? -5.872 6.791 -1.084 1.00 93.00 183 VAL A O 1
ATOM 1465 N N . ASP A 1 184 ? -7.910 6.738 -2.028 1.00 93.88 184 ASP A N 1
ATOM 1466 C CA . ASP A 1 184 ? -7.411 6.845 -3.401 1.00 93.88 184 ASP A CA 1
ATOM 1467 C C . ASP A 1 184 ? -6.695 8.192 -3.575 1.00 93.88 184 ASP A C 1
ATOM 1469 O O . ASP A 1 184 ? -7.195 9.226 -3.131 1.00 93.88 184 ASP A O 1
ATOM 1473 N N . ALA A 1 185 ? -5.505 8.179 -4.176 1.00 92.00 185 ALA A N 1
ATOM 1474 C CA . ALA A 1 185 ? -4.736 9.402 -4.383 1.00 92.00 185 ALA A CA 1
ATOM 1475 C C . ALA A 1 185 ? -5.417 10.379 -5.363 1.00 92.00 185 ALA A C 1
ATOM 1477 O O . ALA A 1 185 ? -5.049 11.549 -5.389 1.00 92.00 185 ALA A O 1
ATOM 1478 N N . ASP A 1 186 ? -6.400 9.912 -6.135 1.00 89.69 186 ASP A N 1
ATOM 1479 C CA . ASP A 1 186 ? -7.197 10.723 -7.054 1.00 89.69 186 ASP A CA 1
ATOM 1480 C C . ASP A 1 186 ? -8.551 11.177 -6.420 1.00 89.69 186 ASP A C 1
ATOM 1482 O O . ASP A 1 186 ? -9.326 11.891 -7.057 1.00 89.69 186 ASP A O 1
ATOM 1486 N N . ASP A 1 187 ? -8.864 10.803 -5.164 1.00 91.62 187 ASP A N 1
ATOM 1487 C CA . ASP A 1 187 ? -10.102 11.187 -4.442 1.00 91.62 187 ASP A CA 1
ATOM 1488 C C . ASP A 1 187 ? -9.935 12.521 -3.689 1.00 91.62 187 ASP A C 1
ATOM 1490 O O . ASP A 1 187 ? -9.765 12.566 -2.466 1.00 91.62 187 ASP A O 1
ATOM 1494 N N . GLU A 1 188 ? -9.959 13.625 -4.442 1.00 87.94 188 GLU A N 1
ATOM 1495 C CA . GLU A 1 188 ? -9.723 14.985 -3.927 1.00 87.94 188 GLU A CA 1
ATOM 1496 C C . GLU A 1 188 ? -10.621 15.344 -2.730 1.00 87.94 188 GLU A C 1
ATOM 1498 O O . GLU A 1 188 ? -10.148 15.935 -1.759 1.00 87.94 188 GLU A O 1
ATOM 1503 N N . GLU A 1 189 ? -11.896 14.939 -2.753 1.00 89.25 189 GLU A N 1
ATOM 1504 C CA . GLU A 1 189 ? -12.854 15.247 -1.686 1.00 89.25 189 GLU A CA 1
ATOM 1505 C C . GLU A 1 189 ? -12.473 14.558 -0.368 1.00 89.25 189 GLU A C 1
ATOM 1507 O O . GLU A 1 189 ? -12.473 15.188 0.696 1.00 89.25 189 GLU A O 1
ATOM 1512 N N . LYS A 1 190 ? -12.127 13.262 -0.401 1.00 88.69 190 LYS A N 1
ATOM 1513 C CA . LYS A 1 190 ? -11.669 12.573 0.815 1.00 88.69 190 LYS A CA 1
ATOM 1514 C C . LYS A 1 190 ? -10.328 13.103 1.297 1.00 88.69 190 LYS A C 1
ATOM 1516 O O . LYS A 1 190 ? -10.115 13.172 2.506 1.00 88.69 190 LYS A O 1
ATOM 1521 N N . LEU A 1 191 ? -9.440 13.475 0.381 1.00 87.69 191 LEU A N 1
ATOM 1522 C CA . LEU A 1 191 ? -8.129 14.029 0.706 1.00 87.69 191 LEU A CA 1
ATOM 1523 C C . LEU A 1 191 ? -8.228 15.410 1.369 1.00 87.69 191 LEU A C 1
ATOM 1525 O O . LEU A 1 191 ? -7.464 15.693 2.292 1.00 87.69 191 LEU A O 1
ATOM 1529 N N . GLU A 1 192 ? -9.193 16.237 0.967 1.00 86.75 192 GLU A N 1
ATOM 1530 C CA . GLU A 1 192 ? -9.492 17.514 1.623 1.00 86.75 192 GLU A CA 1
ATOM 1531 C C . GLU A 1 192 ? -10.054 17.298 3.037 1.00 86.75 192 GLU A C 1
ATOM 1533 O O . GLU A 1 192 ? -9.527 17.846 4.006 1.00 86.75 192 GLU A O 1
ATOM 1538 N N . ARG A 1 193 ? -11.048 16.413 3.198 1.00 86.69 193 ARG A N 1
ATOM 1539 C CA . ARG A 1 193 ? -11.595 16.063 4.526 1.00 86.69 193 ARG A CA 1
ATOM 1540 C C . ARG A 1 193 ? -10.533 15.492 5.460 1.00 86.69 193 ARG A C 1
ATOM 1542 O O . ARG A 1 193 ? -10.526 15.770 6.660 1.00 86.69 193 ARG A O 1
ATOM 1549 N N . LEU A 1 194 ? -9.640 14.677 4.910 1.00 85.25 194 LEU A N 1
ATOM 1550 C CA . LEU A 1 194 ? -8.503 14.134 5.628 1.00 85.25 194 LEU A CA 1
ATOM 1551 C C . LEU A 1 194 ? -7.562 15.240 6.098 1.00 85.25 194 LEU A C 1
ATOM 1553 O O . LEU A 1 194 ? -7.158 15.244 7.258 1.00 85.25 194 LEU A O 1
ATOM 1557 N N . HIS A 1 195 ? -7.226 16.173 5.213 1.00 83.00 195 HIS A N 1
ATOM 1558 C CA . HIS A 1 195 ? -6.379 17.302 5.560 1.00 83.00 195 HIS A CA 1
ATOM 1559 C C . HIS A 1 195 ? -6.970 18.115 6.713 1.00 83.00 195 HIS A C 1
ATOM 1561 O O . HIS A 1 195 ? -6.272 18.417 7.676 1.00 83.00 195 HIS A O 1
ATOM 1567 N N . GLU A 1 196 ? -8.273 18.400 6.671 1.00 84.44 196 GLU A N 1
ATOM 1568 C CA . GLU A 1 196 ? -8.956 19.087 7.768 1.00 84.44 196 GLU A CA 1
ATOM 1569 C C . GLU A 1 196 ? -8.902 18.308 9.088 1.00 84.44 196 GLU A C 1
ATOM 1571 O O . GLU A 1 196 ? -8.821 18.913 10.161 1.00 84.44 196 GLU A O 1
ATOM 1576 N N . LEU A 1 197 ? -8.997 16.974 9.038 1.00 84.62 197 LEU A N 1
ATOM 1577 C CA . LEU A 1 197 ? -8.856 16.134 10.226 1.00 84.62 197 LEU A CA 1
ATOM 1578 C C . LEU A 1 197 ? -7.425 16.183 10.763 1.00 84.62 197 LEU A C 1
ATOM 1580 O O . LEU A 1 197 ? -7.246 16.312 11.973 1.00 84.62 197 LEU A O 1
ATOM 1584 N N . TRP A 1 198 ? -6.430 16.086 9.882 1.00 81.81 198 TRP A N 1
ATOM 1585 C CA . TRP A 1 198 ? -5.018 16.155 10.243 1.00 81.81 198 TRP A CA 1
ATOM 1586 C C . TRP A 1 198 ? -4.657 17.514 10.860 1.00 81.81 198 TRP A C 1
ATOM 1588 O O . TRP A 1 198 ? -4.093 17.546 11.948 1.00 81.81 198 TRP A O 1
ATOM 1598 N N . GLU A 1 199 ? -5.085 18.633 10.269 1.00 79.44 199 GLU A N 1
ATOM 1599 C CA . GLU A 1 199 ? -4.861 19.977 10.830 1.00 79.44 199 GLU A CA 1
ATOM 1600 C C . GLU A 1 199 ? -5.446 20.120 12.245 1.00 79.44 199 GLU A C 1
ATOM 1602 O O . GLU A 1 199 ? -4.834 20.711 13.132 1.00 79.44 199 GLU A O 1
ATOM 1607 N N . LYS A 1 200 ? -6.610 19.510 12.509 1.00 76.31 200 LYS A N 1
ATOM 1608 C CA . LYS A 1 200 ? -7.189 19.451 13.865 1.00 76.31 200 LYS A CA 1
ATOM 1609 C C . LYS A 1 200 ? -6.409 18.517 14.799 1.00 76.31 200 LYS A C 1
ATOM 1611 O O . LYS A 1 200 ? -6.407 18.727 16.010 1.00 76.31 200 LYS A O 1
ATOM 1616 N N . ALA A 1 201 ? -5.790 17.467 14.260 1.00 73.69 201 ALA A N 1
ATOM 1617 C CA . ALA A 1 201 ? -4.968 16.512 15.003 1.00 73.69 201 ALA A CA 1
ATOM 1618 C C . ALA A 1 201 ? -3.607 17.096 15.398 1.00 73.69 201 ALA A C 1
ATOM 1620 O O . ALA A 1 201 ? -3.078 16.740 16.450 1.00 73.69 201 ALA A O 1
ATOM 1621 N N . ARG A 1 202 ? -3.076 18.010 14.579 1.00 70.38 202 ARG A N 1
ATOM 1622 C CA . ARG A 1 202 ? -1.767 18.657 14.717 1.00 70.38 202 ARG A CA 1
ATOM 1623 C C . ARG A 1 202 ? -1.541 19.294 16.088 1.00 70.38 202 ARG A C 1
ATOM 1625 O O . ARG A 1 202 ? -0.425 19.264 16.592 1.00 70.38 202 ARG A O 1
ATOM 1632 N N . GLU A 1 203 ? -2.591 19.804 16.738 1.00 65.31 203 GLU A N 1
ATOM 1633 C CA . GLU A 1 203 ? -2.521 20.329 18.116 1.00 65.31 203 GLU A CA 1
ATOM 1634 C C . GLU A 1 203 ? -2.011 19.295 19.141 1.00 65.31 203 GLU A C 1
ATOM 1636 O O . GLU A 1 203 ? -1.534 19.661 20.216 1.00 65.31 203 GLU A O 1
ATOM 1641 N N . TYR A 1 204 ? -2.116 18.006 18.817 1.00 63.09 204 TYR A N 1
ATOM 1642 C CA . TYR A 1 204 ? -1.767 16.878 19.677 1.00 63.09 204 TYR A CA 1
ATOM 1643 C C . TYR A 1 204 ? -0.585 16.056 19.136 1.00 63.09 204 TYR A C 1
ATOM 1645 O O . TYR A 1 204 ? -0.165 15.091 19.785 1.00 63.09 204 TYR A O 1
ATOM 1653 N N . GLU A 1 205 ? -0.035 16.416 17.972 1.00 62.34 205 GLU A N 1
ATOM 1654 C CA . GLU A 1 205 ? 1.122 15.739 17.389 1.00 62.34 205 GLU A CA 1
ATOM 1655 C C . GLU A 1 205 ? 2.399 16.125 18.137 1.00 62.34 205 GLU A C 1
ATOM 1657 O O . GLU A 1 205 ? 2.693 17.292 18.386 1.00 62.34 205 GLU A O 1
ATOM 1662 N N . CYS A 1 206 ? 3.160 15.111 18.545 1.00 51.47 206 CYS A N 1
ATOM 1663 C CA . CYS A 1 206 ? 4.398 15.299 19.304 1.00 51.47 206 CYS A CA 1
ATOM 1664 C C . CYS A 1 206 ? 5.647 15.335 18.422 1.00 51.47 206 CYS A C 1
ATOM 1666 O O . CYS A 1 206 ? 6.719 15.683 18.907 1.00 51.47 206 CYS A O 1
ATOM 1668 N N . ASP A 1 207 ? 5.487 14.989 17.151 1.00 53.59 207 ASP A N 1
ATOM 1669 C CA . ASP A 1 207 ? 6.445 15.229 16.088 1.00 53.59 207 ASP A CA 1
ATOM 1670 C C . ASP A 1 207 ? 5.609 15.694 14.893 1.00 53.59 207 ASP A C 1
ATOM 1672 O O . ASP A 1 207 ? 4.965 14.855 14.258 1.00 53.59 207 ASP A O 1
ATOM 1676 N N . PRO A 1 208 ? 5.490 17.010 14.647 1.00 52.44 208 PRO A N 1
ATOM 1677 C CA . PRO A 1 208 ? 4.879 17.513 13.430 1.00 52.44 208 PRO A CA 1
ATOM 1678 C C . PRO A 1 208 ? 5.845 17.192 12.286 1.00 52.44 208 PRO A C 1
ATOM 1680 O O . PRO A 1 208 ? 6.523 18.072 11.765 1.00 52.44 208 PRO A O 1
ATOM 1683 N N . THR A 1 209 ? 5.973 15.913 11.925 1.00 51.78 209 THR A N 1
ATOM 1684 C CA . THR A 1 209 ? 6.622 15.524 10.676 1.00 51.78 209 THR A CA 1
ATOM 1685 C C . THR A 1 209 ? 5.992 16.353 9.569 1.00 51.78 209 THR A C 1
ATOM 1687 O O . THR A 1 209 ? 4.766 16.426 9.540 1.00 51.78 209 THR A O 1
ATOM 1690 N N . ASP A 1 210 ? 6.821 16.966 8.712 1.00 51.84 210 ASP A N 1
ATOM 1691 C CA . ASP A 1 210 ? 6.472 17.926 7.650 1.00 51.84 210 ASP A CA 1
ATOM 1692 C C . ASP A 1 210 ? 5.311 17.458 6.750 1.00 51.84 210 ASP A C 1
ATOM 1694 O O . ASP A 1 210 ? 5.452 17.076 5.581 1.00 51.84 210 ASP A O 1
ATOM 1698 N N . PHE A 1 211 ? 4.102 17.545 7.285 1.00 54.38 211 PHE A N 1
ATOM 1699 C CA . PHE A 1 211 ? 2.868 17.557 6.530 1.00 54.38 211 PHE A CA 1
ATOM 1700 C C . PHE A 1 211 ? 2.711 18.890 5.796 1.00 54.38 211 PHE A C 1
ATOM 1702 O O . PHE A 1 211 ? 1.846 18.993 4.941 1.00 54.38 211 PHE A O 1
ATOM 1709 N N . ASP A 1 212 ? 3.602 19.860 6.034 1.00 48.50 212 ASP A N 1
ATOM 1710 C CA . ASP A 1 212 ? 3.756 21.097 5.261 1.00 48.50 212 ASP A CA 1
ATOM 1711 C C . ASP A 1 212 ? 3.990 20.832 3.750 1.00 48.50 212 ASP A C 1
ATOM 1713 O O . ASP A 1 212 ? 3.881 21.737 2.925 1.00 48.50 212 ASP A O 1
ATOM 1717 N N . SER A 1 213 ? 4.271 19.579 3.360 1.00 55.81 213 SER A N 1
ATOM 1718 C CA . SER A 1 213 ? 4.323 19.098 1.968 1.00 55.81 213 SER A CA 1
ATOM 1719 C C . SER A 1 213 ? 2.995 18.527 1.426 1.00 55.81 213 SER A C 1
ATOM 1721 O O . SER A 1 213 ? 2.952 18.005 0.309 1.00 55.81 213 SER A O 1
ATOM 1723 N N . TRP A 1 214 ? 1.910 18.601 2.200 1.00 58.22 214 TRP A N 1
ATOM 1724 C CA . TRP A 1 214 ? 0.559 18.201 1.813 1.00 58.22 214 TRP A CA 1
ATOM 1725 C C . TRP A 1 214 ? -0.223 19.394 1.237 1.00 58.22 214 TRP A C 1
ATOM 1727 O O . TRP A 1 214 ? -0.144 20.493 1.781 1.00 58.22 214 TRP A O 1
ATOM 1737 N N . PRO A 1 215 ? -1.020 19.207 0.170 1.00 57.16 215 PRO A N 1
ATOM 1738 C CA . PRO A 1 215 ? -1.294 17.949 -0.515 1.00 57.16 215 PRO A CA 1
ATOM 1739 C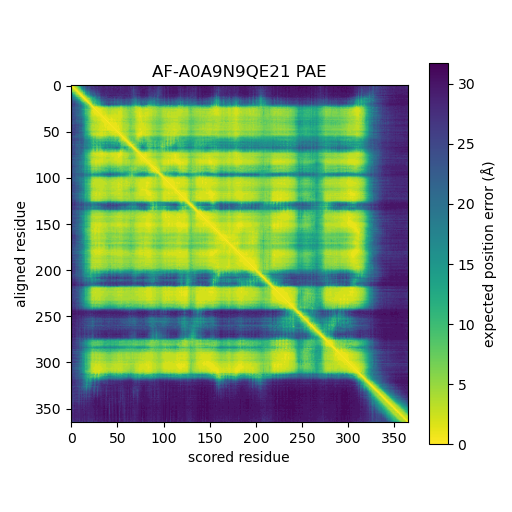 C . PRO A 1 215 ? -0.260 17.638 -1.609 1.00 57.16 215 PRO A C 1
ATOM 1741 O O . PRO A 1 215 ? 0.177 18.551 -2.314 1.00 57.16 215 PRO A O 1
ATOM 1744 N N . PRO A 1 216 ? 0.075 16.367 -1.874 1.00 60.22 216 PRO A N 1
ATOM 1745 C CA . PRO A 1 216 ? 0.895 16.016 -3.026 1.00 60.22 216 PRO A CA 1
ATOM 1746 C C . PRO A 1 216 ? 0.087 16.033 -4.345 1.00 60.22 216 PRO A C 1
ATOM 1748 O O . PRO A 1 216 ? 0.057 15.030 -5.049 1.00 60.22 216 PRO A O 1
ATOM 1751 N N . TYR A 1 217 ? -0.578 17.138 -4.721 1.00 65.38 217 TYR A N 1
ATOM 1752 C CA . TYR A 1 217 ? -1.589 17.100 -5.805 1.00 65.38 217 TYR A CA 1
ATOM 1753 C C . TYR A 1 217 ? -1.469 18.135 -6.924 1.00 65.38 217 TYR A C 1
ATOM 1755 O O . TYR A 1 217 ? -2.456 18.456 -7.575 1.00 65.38 217 TYR A O 1
ATOM 1763 N N . GLN A 1 218 ? -0.267 18.598 -7.268 1.00 57.62 218 GLN A N 1
ATOM 1764 C CA . GLN A 1 218 ? -0.073 19.167 -8.611 1.00 57.62 218 GLN A CA 1
ATOM 1765 C C . GLN A 1 218 ? 0.973 18.377 -9.387 1.00 57.62 218 GLN A C 1
ATOM 1767 O O . GLN A 1 218 ? 2.158 18.692 -9.405 1.00 57.62 218 GLN A O 1
ATOM 1772 N N . GLY A 1 219 ? 0.502 17.288 -10.001 1.00 76.69 219 GLY A N 1
ATOM 1773 C CA . GLY A 1 219 ? 1.281 16.443 -10.906 1.00 76.69 219 GLY A CA 1
ATOM 1774 C C . GLY A 1 219 ? 2.203 15.424 -10.231 1.00 76.69 219 GLY A C 1
ATOM 1775 O O . GLY A 1 219 ? 2.852 14.664 -10.940 1.00 76.69 219 GLY A O 1
ATOM 1776 N N . GLY A 1 220 ? 2.261 15.365 -8.894 1.00 84.88 220 GLY A N 1
ATOM 1777 C CA . GLY A 1 220 ? 3.106 14.413 -8.160 1.00 84.88 220 GLY A CA 1
ATOM 1778 C C . GLY A 1 220 ? 2.729 12.954 -8.423 1.00 84.88 220 GLY A C 1
ATOM 1779 O O . GLY A 1 220 ? 3.588 12.152 -8.784 1.00 84.88 220 GLY A O 1
ATOM 1780 N N . VAL A 1 221 ? 1.436 12.627 -8.319 1.00 88.81 221 VAL A N 1
ATOM 1781 C CA . VAL A 1 221 ? 0.899 11.286 -8.610 1.00 88.81 221 VAL A CA 1
ATOM 1782 C C . VAL A 1 221 ? 1.154 10.891 -10.065 1.00 88.81 221 VAL A C 1
ATOM 1784 O O . VAL A 1 221 ? 1.663 9.804 -10.319 1.00 88.81 221 VAL A O 1
ATOM 1787 N N . GLU A 1 222 ? 0.884 11.781 -11.021 1.00 89.62 222 GLU A N 1
ATOM 1788 C CA . GLU A 1 222 ? 1.122 11.515 -12.446 1.00 89.62 222 GLU A CA 1
ATOM 1789 C C . GLU A 1 222 ? 2.612 11.358 -12.770 1.00 89.62 222 GLU A C 1
ATOM 1791 O O . GLU A 1 222 ? 3.006 10.427 -13.474 1.00 89.62 222 GLU A O 1
ATOM 1796 N N . ARG A 1 223 ? 3.470 12.201 -12.181 1.00 87.56 223 ARG A N 1
ATOM 1797 C CA . ARG A 1 223 ? 4.927 12.049 -12.273 1.00 87.56 223 ARG A CA 1
ATOM 1798 C C . ARG A 1 223 ? 5.354 10.697 -11.713 1.00 87.56 223 ARG A C 1
ATOM 1800 O O . ARG A 1 223 ? 6.139 10.005 -12.350 1.00 87.56 223 ARG A O 1
ATOM 1807 N N . TRP A 1 224 ? 4.831 10.292 -10.560 1.00 90.06 224 TRP A N 1
ATOM 1808 C CA . TRP A 1 224 ? 5.131 8.992 -9.969 1.00 90.06 224 TRP A CA 1
ATOM 1809 C C . TRP A 1 224 ? 4.649 7.827 -10.843 1.00 90.06 224 TRP A C 1
ATOM 1811 O O . TRP A 1 224 ? 5.433 6.916 -11.105 1.00 90.06 224 TRP A O 1
ATOM 1821 N N . LYS A 1 225 ? 3.417 7.878 -11.373 1.00 92.12 225 LYS A N 1
ATOM 1822 C CA . LYS A 1 225 ? 2.877 6.881 -12.318 1.00 92.12 225 LYS A CA 1
ATOM 1823 C C . LYS A 1 225 ? 3.810 6.735 -13.528 1.00 92.12 225 LYS A C 1
ATOM 1825 O O . LYS A 1 225 ? 4.186 5.614 -13.880 1.00 92.12 225 LYS A O 1
ATOM 1830 N N . TYR A 1 226 ? 4.252 7.858 -14.100 1.00 90.25 226 TYR A N 1
ATOM 1831 C CA . TYR A 1 226 ? 5.236 7.887 -15.185 1.00 90.25 226 TYR A CA 1
ATOM 1832 C C . TYR A 1 226 ? 6.572 7.248 -14.774 1.00 90.25 226 TYR A C 1
ATOM 1834 O O . TYR A 1 226 ? 7.084 6.377 -15.477 1.00 90.25 226 TYR A O 1
ATOM 1842 N N . LYS A 1 227 ? 7.126 7.611 -13.611 1.00 88.38 227 LYS A N 1
ATOM 1843 C CA . LYS A 1 227 ? 8.397 7.054 -13.118 1.00 88.38 227 LYS A CA 1
ATOM 1844 C C . LYS A 1 227 ? 8.319 5.551 -12.875 1.00 88.38 227 LYS A C 1
ATOM 1846 O O . LYS A 1 227 ? 9.216 4.832 -13.309 1.00 88.38 227 LYS A O 1
ATOM 1851 N N . VAL A 1 228 ? 7.243 5.056 -12.265 1.00 91.00 228 VAL A N 1
ATOM 1852 C CA . VAL A 1 228 ? 7.004 3.615 -12.088 1.00 91.00 228 VAL A CA 1
ATOM 1853 C C . VAL A 1 228 ? 6.926 2.911 -13.437 1.00 91.00 228 VAL A C 1
ATOM 1855 O O . VAL A 1 228 ? 7.525 1.851 -13.601 1.00 91.00 228 VAL A O 1
ATOM 1858 N N . GLN A 1 229 ? 6.239 3.496 -14.422 1.00 91.25 229 GLN A N 1
ATOM 1859 C CA . GLN A 1 229 ? 6.158 2.938 -15.770 1.00 91.25 229 GLN A CA 1
ATOM 1860 C C . GLN A 1 229 ? 7.539 2.840 -16.432 1.00 91.25 229 GLN A C 1
ATOM 1862 O O . GLN A 1 229 ? 7.924 1.765 -16.897 1.00 91.25 229 GLN A O 1
ATOM 1867 N N . SER A 1 230 ? 8.306 3.929 -16.435 1.00 86.81 230 SER A N 1
ATOM 1868 C CA . SER A 1 230 ? 9.655 3.967 -17.008 1.00 86.81 230 SER A CA 1
ATOM 1869 C C . SER A 1 230 ? 10.606 3.012 -16.287 1.00 86.81 230 SER A C 1
ATOM 1871 O O . SER A 1 230 ? 11.380 2.294 -16.925 1.00 86.81 230 SER A O 1
ATOM 1873 N N . HIS A 1 231 ? 10.516 2.945 -14.957 1.00 86.50 231 HIS A N 1
ATOM 1874 C CA . HIS A 1 231 ? 11.286 2.006 -14.152 1.00 86.50 231 HIS A CA 1
ATOM 1875 C C . HIS A 1 231 ? 10.914 0.553 -14.475 1.00 86.50 231 HIS A C 1
ATOM 1877 O O . HIS A 1 231 ? 11.800 -0.286 -14.645 1.00 86.50 231 HIS A O 1
ATOM 1883 N N . TRP A 1 232 ? 9.623 0.253 -14.642 1.00 90.12 232 TRP A N 1
ATOM 1884 C CA . TRP A 1 232 ? 9.147 -1.066 -15.050 1.00 90.12 232 TRP A CA 1
ATOM 1885 C C . TRP A 1 232 ? 9.709 -1.454 -16.421 1.00 90.12 232 TRP A C 1
ATOM 1887 O O . TRP A 1 232 ? 10.409 -2.457 -16.531 1.00 90.12 232 TRP A O 1
ATOM 1897 N N . ILE A 1 233 ? 9.516 -0.626 -17.454 1.00 87.88 233 ILE A N 1
ATOM 1898 C CA . ILE A 1 233 ? 10.019 -0.907 -18.811 1.00 87.88 233 ILE A CA 1
ATOM 1899 C C . ILE A 1 233 ? 11.531 -1.157 -18.794 1.00 87.88 233 ILE A C 1
ATOM 1901 O O . ILE A 1 233 ? 11.998 -2.153 -19.353 1.00 87.88 233 ILE A O 1
ATOM 1905 N N . ARG A 1 234 ? 12.298 -0.299 -18.108 1.00 84.25 234 ARG A N 1
ATOM 1906 C CA . ARG A 1 234 ? 13.751 -0.453 -17.955 1.00 84.25 234 ARG A CA 1
ATOM 1907 C C . ARG A 1 234 ? 14.120 -1.811 -17.375 1.00 84.25 234 ARG A C 1
ATOM 1909 O O . ARG A 1 234 ? 15.005 -2.476 -17.915 1.00 84.25 234 ARG A O 1
ATOM 1916 N N . ASN A 1 235 ? 13.465 -2.216 -16.291 1.00 82.69 235 ASN A N 1
ATOM 1917 C CA . ASN A 1 235 ? 13.779 -3.468 -15.612 1.00 82.69 235 ASN A CA 1
ATOM 1918 C C . ASN A 1 235 ? 13.572 -4.682 -16.519 1.00 82.69 235 ASN A C 1
ATOM 1920 O O . ASN A 1 235 ? 14.392 -5.592 -16.491 1.00 82.69 235 ASN A O 1
ATOM 1924 N N . PHE A 1 236 ? 12.568 -4.672 -17.395 1.00 84.25 236 PHE A N 1
ATOM 1925 C CA . PHE A 1 236 ? 12.358 -5.762 -18.355 1.00 84.25 236 PHE A CA 1
ATOM 1926 C C . PHE A 1 236 ? 13.210 -5.636 -19.625 1.00 84.25 236 PHE A C 1
ATOM 1928 O O . PHE A 1 236 ? 13.489 -6.643 -20.281 1.00 84.25 236 PHE A O 1
ATOM 1935 N N . ALA A 1 237 ? 13.661 -4.431 -19.977 1.00 79.69 237 ALA A N 1
ATOM 1936 C CA . ALA A 1 237 ? 14.545 -4.203 -21.117 1.00 79.69 237 ALA A CA 1
ATOM 1937 C C . ALA A 1 237 ? 15.991 -4.636 -20.817 1.00 79.69 237 ALA A C 1
ATOM 1939 O O . ALA A 1 237 ? 16.623 -5.299 -21.641 1.00 79.69 237 ALA A O 1
ATOM 1940 N N . ILE A 1 238 ? 16.506 -4.326 -19.622 1.00 74.50 238 ILE A N 1
ATOM 1941 C CA . ILE A 1 238 ? 17.894 -4.588 -19.205 1.00 74.50 238 ILE A CA 1
ATOM 1942 C C . ILE A 1 238 ? 18.325 -6.054 -19.415 1.00 74.50 238 ILE A C 1
ATOM 1944 O O . ILE A 1 238 ? 19.314 -6.283 -20.117 1.00 74.50 238 ILE A O 1
ATOM 1948 N N . PRO A 1 239 ? 17.605 -7.076 -18.915 1.00 74.56 239 PRO A N 1
ATOM 1949 C CA . PRO A 1 239 ? 17.990 -8.469 -19.125 1.00 74.56 239 PRO A CA 1
ATOM 1950 C C . PRO A 1 239 ? 18.029 -8.871 -20.604 1.00 74.56 239 PRO A C 1
ATOM 1952 O O . PRO A 1 239 ? 18.821 -9.733 -20.980 1.00 74.56 239 PRO A O 1
ATOM 1955 N N . GLN A 1 240 ? 17.211 -8.250 -21.461 1.00 71.44 240 GLN A N 1
ATOM 1956 C CA . GLN A 1 240 ? 17.225 -8.505 -22.907 1.00 71.44 240 GLN A CA 1
ATOM 1957 C C . GLN A 1 240 ? 18.494 -7.951 -23.567 1.00 71.44 240 GLN A C 1
ATOM 1959 O O . GLN A 1 240 ? 19.021 -8.574 -24.492 1.00 71.44 240 GLN A O 1
ATOM 1964 N N . PHE A 1 241 ? 19.027 -6.833 -23.058 1.00 65.75 241 PHE A N 1
ATOM 1965 C CA . PHE A 1 241 ? 20.316 -6.291 -23.490 1.00 65.75 241 PHE A CA 1
ATOM 1966 C C . PHE A 1 241 ? 21.491 -7.198 -23.107 1.00 65.75 241 PHE A C 1
ATOM 1968 O O . PHE A 1 241 ? 22.413 -7.352 -23.909 1.00 65.75 241 PHE A O 1
ATOM 1975 N N . TYR A 1 242 ? 21.445 -7.829 -21.927 1.00 64.38 242 TYR A N 1
ATOM 1976 C CA . TYR A 1 242 ? 22.535 -8.675 -21.420 1.00 64.38 242 TYR A CA 1
ATOM 1977 C C . TYR A 1 242 ? 22.485 -10.137 -21.894 1.00 64.38 242 TYR A C 1
ATOM 1979 O O . TYR A 1 242 ? 23.535 -10.740 -22.105 1.00 64.38 242 TYR A O 1
ATOM 1987 N N . LYS A 1 243 ? 21.298 -10.721 -22.127 1.00 63.56 243 LYS A N 1
ATOM 1988 C CA . LYS A 1 243 ? 21.155 -12.121 -22.591 1.00 63.56 243 LYS A CA 1
ATOM 1989 C C . LYS A 1 243 ? 21.680 -12.361 -24.010 1.00 63.56 243 LYS A C 1
ATOM 1991 O O . LYS A 1 243 ? 22.031 -13.486 -24.354 1.00 63.56 243 LYS A O 1
ATOM 1996 N N . LYS A 1 244 ? 21.740 -11.324 -24.847 1.00 52.62 244 LYS A N 1
ATOM 1997 C CA . LYS A 1 244 ? 22.282 -11.398 -26.208 1.00 52.62 244 LYS A CA 1
ATOM 1998 C C . LYS A 1 244 ? 23.650 -10.735 -26.237 1.00 52.62 244 LYS A C 1
ATOM 2000 O O . LYS A 1 244 ? 23.748 -9.570 -26.608 1.00 52.62 244 LYS A O 1
ATOM 2005 N N . GLY A 1 245 ? 24.694 -11.464 -25.844 1.00 46.59 245 GLY A N 1
ATOM 2006 C CA . GLY A 1 245 ? 26.076 -10.980 -25.882 1.00 46.59 245 GLY A CA 1
ATOM 2007 C C . GLY A 1 245 ? 26.433 -10.387 -27.247 1.00 46.59 245 GLY A C 1
ATOM 2008 O O . GLY A 1 245 ? 26.715 -11.129 -28.177 1.00 46.59 245 GLY A O 1
ATOM 2009 N N . GLY A 1 246 ? 26.353 -9.058 -27.371 1.00 48.47 246 GLY A N 1
ATOM 2010 C CA . GLY A 1 246 ? 26.856 -8.205 -28.456 1.00 48.47 246 GLY A CA 1
ATOM 2011 C C . GLY A 1 246 ? 26.396 -8.441 -29.907 1.00 48.47 246 GLY A C 1
ATOM 2012 O O . GLY A 1 246 ? 26.414 -7.489 -30.675 1.00 48.47 246 GLY A O 1
ATOM 2013 N N . ALA A 1 247 ? 25.989 -9.647 -30.314 1.00 42.47 247 ALA A N 1
ATOM 2014 C CA . ALA A 1 247 ? 26.056 -10.084 -31.716 1.00 42.47 247 ALA A CA 1
ATOM 2015 C C . ALA A 1 247 ? 24.706 -10.457 -32.364 1.00 42.47 247 ALA A C 1
ATOM 2017 O O . ALA A 1 247 ? 24.672 -10.850 -33.525 1.00 42.47 247 ALA A O 1
ATOM 2018 N N . GLY A 1 248 ? 23.587 -10.337 -31.643 1.00 46.09 248 GLY A N 1
ATOM 2019 C CA . GLY A 1 248 ? 22.247 -10.689 -32.151 1.00 46.09 248 GLY A CA 1
ATOM 2020 C C . GLY A 1 248 ? 21.155 -9.696 -31.761 1.00 46.09 248 GLY A C 1
ATOM 2021 O O . GLY A 1 248 ? 19.982 -10.069 -31.620 1.00 46.09 248 GLY A O 1
ATOM 2022 N N . GLN A 1 249 ? 21.551 -8.455 -31.485 1.00 52.03 249 GLN A N 1
ATOM 2023 C CA . GLN A 1 249 ? 20.626 -7.403 -31.089 1.00 52.03 249 GLN A CA 1
ATOM 2024 C C . GLN A 1 249 ? 19.640 -7.123 -32.224 1.00 52.03 249 GLN A C 1
ATOM 2026 O O . GLN A 1 249 ? 20.060 -6.988 -33.372 1.00 52.03 249 GLN A O 1
ATOM 2031 N N . PRO A 1 250 ? 18.332 -7.022 -31.939 1.00 44.75 250 PRO A N 1
ATOM 2032 C CA . PRO A 1 250 ? 17.462 -6.255 -32.810 1.00 44.75 250 PRO A CA 1
ATOM 2033 C C . PRO A 1 250 ? 18.026 -4.834 -32.813 1.00 44.75 250 PRO A C 1
ATOM 2035 O O . PRO A 1 250 ? 18.070 -4.193 -31.764 1.00 44.75 250 PRO A O 1
ATOM 2038 N N . GLN A 1 251 ? 18.514 -4.384 -33.966 1.00 49.28 251 GLN A N 1
ATOM 2039 C CA . GLN A 1 251 ? 19.053 -3.038 -34.173 1.00 49.28 251 GLN A CA 1
ATOM 2040 C C . GLN A 1 251 ? 18.087 -1.953 -33.634 1.00 49.28 251 GLN A C 1
ATOM 2042 O O . GLN A 1 251 ? 18.520 -0.955 -33.072 1.00 49.28 251 GLN A O 1
ATOM 2047 N N . THR A 1 252 ? 16.781 -2.241 -33.674 1.00 50.72 252 THR A N 1
ATOM 2048 C CA . THR A 1 252 ? 15.676 -1.388 -33.217 1.00 50.72 252 THR A CA 1
ATOM 2049 C C . THR A 1 252 ? 15.797 -0.952 -31.754 1.00 50.72 252 THR A C 1
ATOM 2051 O O . THR A 1 252 ? 15.866 0.237 -31.485 1.00 50.72 252 THR A O 1
ATOM 2054 N N . LEU A 1 253 ? 15.970 -1.869 -30.792 1.00 51.41 253 LEU A N 1
ATOM 2055 C CA . LEU A 1 253 ? 15.942 -1.497 -29.363 1.00 51.41 253 LEU A CA 1
ATOM 2056 C C . LEU A 1 253 ? 17.148 -0.635 -28.932 1.00 51.41 253 LEU A C 1
ATOM 2058 O O . LEU A 1 253 ? 17.089 0.058 -27.921 1.00 51.41 253 LEU A O 1
ATOM 2062 N N . LYS A 1 254 ? 18.256 -0.700 -29.677 1.00 52.19 254 LYS A N 1
ATOM 2063 C CA . LYS A 1 254 ? 19.460 0.107 -29.438 1.00 52.19 254 LYS A CA 1
ATOM 2064 C C . LYS A 1 254 ? 19.392 1.498 -30.052 1.00 52.19 254 LYS A C 1
ATOM 2066 O O . LYS A 1 254 ? 19.919 2.428 -29.455 1.00 52.19 254 LYS A O 1
ATOM 2071 N N . ASP A 1 255 ? 18.792 1.609 -31.232 1.00 49.75 255 ASP A N 1
ATOM 2072 C CA . ASP A 1 255 ? 18.635 2.882 -31.935 1.00 49.75 255 ASP A CA 1
ATOM 2073 C C . ASP A 1 255 ? 17.450 3.695 -31.365 1.00 49.75 255 ASP A C 1
ATOM 2075 O O . ASP A 1 255 ? 17.407 4.915 -31.508 1.00 49.75 255 ASP A O 1
ATOM 2079 N N . GLU A 1 256 ? 16.508 3.030 -30.684 1.00 53.22 256 GLU A N 1
ATOM 2080 C CA . GLU A 1 256 ? 15.264 3.622 -30.167 1.00 53.22 256 GLU A CA 1
ATOM 2081 C C . GLU A 1 256 ? 15.339 4.059 -28.696 1.00 53.22 256 GLU A C 1
ATOM 2083 O O . GLU A 1 256 ? 14.638 4.992 -28.305 1.00 53.22 256 GLU A O 1
ATOM 2088 N N . ILE A 1 257 ? 16.214 3.459 -27.875 1.00 54.59 257 ILE A N 1
ATOM 2089 C CA . ILE A 1 257 ? 16.555 4.028 -26.563 1.00 54.59 257 ILE A CA 1
ATOM 2090 C C . ILE A 1 257 ? 17.709 5.008 -26.775 1.00 54.59 257 ILE A C 1
ATOM 2092 O O . ILE A 1 257 ? 18.849 4.611 -27.000 1.00 54.59 257 ILE A O 1
ATOM 2096 N N . ARG A 1 258 ? 17.409 6.308 -26.677 1.00 51.59 258 ARG A N 1
ATOM 2097 C CA . ARG A 1 258 ? 18.325 7.421 -27.002 1.00 51.59 258 ARG A CA 1
ATOM 2098 C C . ARG A 1 258 ? 19.678 7.376 -26.262 1.00 51.59 258 ARG A C 1
ATOM 2100 O O . ARG A 1 258 ? 20.632 8.006 -26.717 1.00 51.59 258 ARG A O 1
ATOM 2107 N N . ARG A 1 259 ? 19.768 6.648 -25.140 1.00 55.25 259 ARG A N 1
ATOM 2108 C CA . ARG A 1 259 ? 20.998 6.354 -24.383 1.00 55.25 259 ARG A CA 1
ATOM 2109 C C . ARG A 1 259 ? 21.006 4.899 -23.912 1.00 55.25 259 ARG A C 1
ATOM 2111 O O . ARG A 1 259 ? 20.036 4.422 -23.336 1.00 55.25 259 ARG A O 1
ATOM 2118 N N . ASP A 1 260 ? 22.115 4.201 -24.135 1.00 52.66 260 ASP A N 1
ATOM 2119 C CA . ASP A 1 260 ? 22.270 2.787 -23.787 1.00 52.66 260 ASP A CA 1
ATOM 2120 C C . ASP A 1 260 ? 22.115 2.565 -22.264 1.00 52.66 260 ASP A C 1
ATOM 2122 O O . ASP A 1 260 ? 22.861 3.157 -21.478 1.00 52.66 260 ASP A O 1
ATOM 2126 N N . PRO A 1 261 ? 21.219 1.678 -21.794 1.00 50.75 261 PRO A N 1
ATOM 2127 C CA . PRO A 1 261 ? 21.139 1.330 -20.373 1.00 50.75 261 PRO A CA 1
ATOM 2128 C C . PRO A 1 261 ? 22.470 0.801 -19.803 1.00 50.75 261 PRO A C 1
ATOM 2130 O O . PRO A 1 261 ? 22.694 0.856 -18.594 1.00 50.75 261 PRO A O 1
ATOM 2133 N N . ARG A 1 262 ? 23.373 0.306 -20.665 1.00 47.84 262 ARG A N 1
ATOM 2134 C CA . ARG A 1 262 ? 24.702 -0.212 -20.304 1.00 47.84 262 ARG A CA 1
ATOM 2135 C C . ARG A 1 262 ? 25.711 0.881 -19.964 1.00 47.84 262 ARG A C 1
ATOM 2137 O O . ARG A 1 262 ? 26.541 0.645 -19.093 1.00 47.84 262 ARG A O 1
ATOM 2144 N N . THR A 1 263 ? 25.595 2.086 -20.540 1.00 48.72 263 THR A N 1
ATOM 2145 C CA . THR A 1 263 ? 26.455 3.224 -20.148 1.00 48.72 263 THR A CA 1
ATOM 2146 C C . THR A 1 263 ? 26.322 3.583 -18.665 1.00 48.72 263 THR A C 1
ATOM 2148 O O . THR A 1 263 ? 27.243 4.160 -18.101 1.00 48.72 263 THR A O 1
ATOM 2151 N N . TYR A 1 264 ? 25.223 3.183 -18.018 1.00 46.66 264 TYR A N 1
ATOM 2152 C CA . TYR A 1 264 ? 24.977 3.403 -16.591 1.00 46.66 264 TYR A CA 1
ATOM 2153 C C . TYR A 1 264 ? 25.324 2.194 -15.713 1.00 46.66 264 TYR A C 1
ATOM 2155 O O . TYR A 1 264 ? 25.601 2.353 -14.532 1.00 46.66 264 TYR A O 1
ATOM 2163 N N . ALA A 1 265 ? 25.328 0.981 -16.266 1.00 44.12 265 ALA A N 1
ATOM 2164 C CA . ALA A 1 265 ? 25.621 -0.237 -15.513 1.00 44.12 265 ALA A CA 1
ATOM 2165 C C . ALA A 1 265 ? 27.125 -0.555 -15.431 1.00 44.12 265 ALA A C 1
ATOM 2167 O O . ALA A 1 265 ? 27.553 -1.192 -14.475 1.00 44.12 26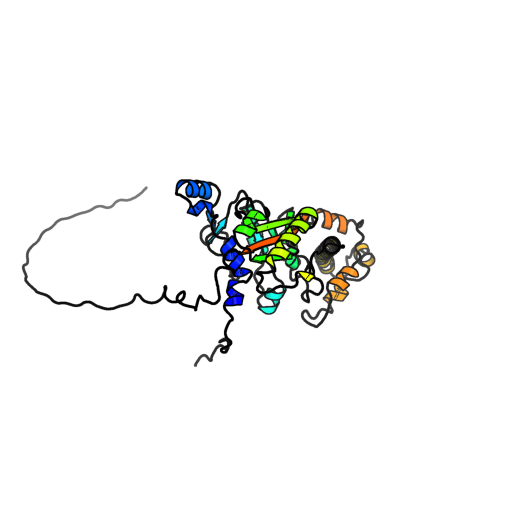5 ALA A O 1
ATOM 2168 N N . GLU A 1 266 ? 27.926 -0.110 -16.406 1.00 40.34 266 GLU A N 1
ATOM 2169 C CA . GLU A 1 266 ? 29.384 -0.327 -16.427 1.00 40.34 266 GLU A CA 1
ATOM 2170 C C . GLU A 1 266 ? 30.172 0.745 -15.640 1.00 40.34 266 GLU A C 1
ATOM 2172 O O . GLU A 1 266 ? 31.336 0.524 -15.320 1.00 40.34 266 GLU A O 1
ATOM 2177 N N . GLY A 1 267 ? 29.542 1.877 -15.287 1.00 36.62 267 GLY A N 1
ATOM 2178 C CA . GLY A 1 267 ? 30.133 2.957 -14.473 1.00 36.62 267 GLY A CA 1
ATOM 2179 C C . GLY A 1 267 ? 29.582 3.079 -13.046 1.00 36.62 267 GLY A C 1
ATOM 2180 O O . GLY A 1 267 ? 30.080 3.890 -12.267 1.00 36.62 267 GLY A O 1
ATOM 2181 N N . ALA A 1 268 ? 28.567 2.289 -12.689 1.00 41.22 268 ALA A N 1
ATOM 2182 C CA . ALA A 1 268 ? 28.007 2.260 -11.345 1.00 41.22 268 ALA A CA 1
ATOM 2183 C C . ALA A 1 268 ? 28.869 1.368 -10.442 1.00 41.22 268 ALA A C 1
ATOM 2185 O O . ALA A 1 268 ? 28.542 0.208 -10.181 1.00 41.22 268 ALA A O 1
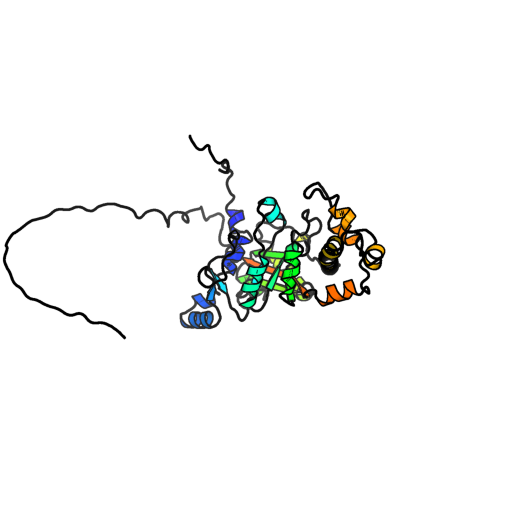ATOM 2186 N N . GLU A 1 269 ? 29.970 1.916 -9.925 1.00 39.59 269 GLU A N 1
ATOM 2187 C CA . GLU A 1 269 ? 30.406 1.498 -8.595 1.00 39.59 269 GLU A CA 1
ATOM 2188 C C . GLU A 1 269 ? 29.200 1.706 -7.675 1.00 39.59 269 GLU A C 1
ATOM 2190 O O . GLU A 1 269 ? 28.756 2.827 -7.445 1.00 39.59 269 GLU A O 1
ATOM 2195 N N . PHE A 1 270 ? 28.614 0.589 -7.247 1.00 45.62 270 PHE A N 1
ATOM 2196 C CA . PHE A 1 270 ? 27.265 0.417 -6.692 1.00 45.62 270 PHE A CA 1
ATOM 2197 C C . PHE A 1 270 ? 26.967 1.238 -5.411 1.00 45.62 270 PHE A C 1
ATOM 2199 O O . PHE A 1 270 ? 25.918 1.061 -4.804 1.00 45.62 270 PHE A O 1
ATOM 2206 N N . TRP A 1 271 ? 27.887 2.114 -4.994 1.00 42.38 271 TRP A N 1
ATOM 2207 C CA . TRP A 1 271 ? 27.887 2.866 -3.737 1.00 42.38 271 TRP A CA 1
ATOM 2208 C C . TRP A 1 271 ? 28.571 4.246 -3.822 1.00 42.38 271 TRP A C 1
ATOM 2210 O O . TRP A 1 271 ? 28.762 4.880 -2.788 1.00 42.38 271 TRP A O 1
ATOM 2220 N N . GLY A 1 272 ? 28.981 4.709 -5.009 1.00 38.06 272 GLY A N 1
ATOM 2221 C CA . GLY A 1 272 ? 29.693 5.982 -5.168 1.00 38.06 272 GLY A CA 1
ATOM 2222 C C . GLY A 1 272 ? 28.755 7.129 -5.537 1.00 38.06 272 GLY A C 1
ATOM 2223 O O . GLY A 1 272 ? 28.309 7.196 -6.676 1.00 38.06 272 GLY A O 1
ATOM 2224 N N . ASP A 1 273 ? 28.458 7.991 -4.565 1.00 39.34 273 ASP A N 1
ATOM 2225 C CA . ASP A 1 273 ? 27.979 9.375 -4.688 1.00 39.34 273 ASP A CA 1
ATOM 2226 C C . ASP A 1 273 ? 27.216 9.760 -5.978 1.00 39.34 273 ASP A C 1
ATOM 2228 O O . ASP A 1 273 ? 27.798 10.167 -6.982 1.00 39.34 273 ASP A O 1
ATOM 2232 N N . GLY A 1 274 ? 25.880 9.782 -5.891 1.00 46.62 274 GLY A N 1
ATOM 2233 C CA . GLY A 1 274 ? 25.106 10.833 -6.566 1.00 46.62 274 GLY A CA 1
ATOM 2234 C C . GLY A 1 274 ? 24.483 10.536 -7.930 1.00 46.62 274 GLY A C 1
ATOM 2235 O O . GLY A 1 274 ? 24.210 11.485 -8.661 1.00 46.62 274 GLY A O 1
ATOM 2236 N N . TYR A 1 275 ? 24.197 9.283 -8.291 1.00 54.34 275 TYR A N 1
ATOM 2237 C CA . TYR A 1 275 ? 23.342 9.049 -9.462 1.00 54.34 275 TYR A CA 1
ATOM 2238 C C . TYR A 1 275 ? 21.869 9.219 -9.103 1.00 54.34 275 TYR A C 1
ATOM 2240 O O . TYR A 1 275 ? 21.268 8.364 -8.449 1.00 54.34 275 TYR A O 1
ATOM 2248 N N . ASP A 1 276 ? 21.293 10.331 -9.556 1.00 65.69 276 ASP A N 1
ATOM 2249 C CA . ASP A 1 276 ? 19.872 10.600 -9.413 1.00 65.69 276 ASP A CA 1
ATOM 2250 C C . ASP A 1 276 ? 19.073 9.681 -10.352 1.00 65.69 276 ASP A C 1
ATOM 2252 O O . ASP A 1 276 ? 19.077 9.820 -11.581 1.00 65.69 276 ASP A O 1
ATOM 2256 N N . LEU A 1 277 ? 18.392 8.694 -9.763 1.00 67.12 277 LEU A N 1
ATOM 2257 C CA . LEU A 1 277 ? 17.476 7.820 -10.486 1.00 67.12 277 LEU A CA 1
ATOM 2258 C C . LEU A 1 277 ? 16.377 8.643 -11.183 1.00 67.12 277 LEU A C 1
ATOM 2260 O O . LEU A 1 277 ? 15.927 8.229 -12.253 1.00 67.12 277 LEU A O 1
ATOM 2264 N N . ASP A 1 278 ? 15.992 9.810 -10.638 1.00 69.62 278 ASP A N 1
ATOM 2265 C CA . ASP A 1 278 ? 15.078 10.730 -11.318 1.00 69.62 278 ASP A CA 1
ATOM 2266 C C . ASP A 1 278 ? 15.677 11.177 -12.656 1.00 69.62 278 ASP A C 1
ATOM 2268 O O . ASP A 1 278 ? 15.020 10.969 -13.677 1.00 69.62 278 ASP A O 1
ATOM 2272 N N . GLU A 1 279 ? 16.903 11.712 -12.681 1.00 71.50 279 GLU A N 1
ATOM 2273 C CA . GLU A 1 279 ? 17.555 12.194 -13.911 1.00 71.50 279 GLU A CA 1
ATOM 2274 C C . GLU A 1 279 ? 17.707 11.078 -14.950 1.00 71.50 279 GLU A C 1
ATOM 2276 O O . GLU A 1 279 ? 17.350 11.253 -16.115 1.00 71.50 279 GLU A O 1
ATOM 2281 N N . MET A 1 280 ? 18.149 9.889 -14.528 1.00 70.31 280 MET A N 1
ATOM 2282 C CA . MET A 1 280 ? 18.276 8.742 -15.432 1.00 70.31 280 MET A CA 1
ATOM 2283 C C . MET A 1 280 ? 16.918 8.336 -16.025 1.00 70.31 280 MET A C 1
ATOM 2285 O O . MET A 1 280 ? 16.828 8.054 -17.219 1.00 70.31 280 MET A O 1
ATOM 2289 N N . LEU A 1 281 ? 15.857 8.277 -15.211 1.00 72.62 281 LEU A N 1
ATOM 2290 C CA . LEU A 1 281 ? 14.521 7.942 -15.707 1.00 72.62 281 LEU A CA 1
ATOM 2291 C C . LEU A 1 281 ? 13.915 9.055 -16.573 1.00 72.62 281 LEU A C 1
ATOM 2293 O O . LEU A 1 281 ? 13.121 8.741 -17.455 1.00 72.62 281 LEU A O 1
ATOM 2297 N N . ASP A 1 282 ? 14.265 10.321 -16.335 1.00 73.81 282 ASP A N 1
ATOM 2298 C CA . ASP A 1 282 ? 13.863 11.447 -17.191 1.00 73.81 282 ASP A CA 1
ATOM 2299 C C . ASP A 1 282 ? 14.575 11.412 -18.550 1.00 73.81 282 ASP A C 1
ATOM 2301 O O . ASP A 1 282 ? 13.976 11.740 -19.573 1.00 73.81 282 ASP A O 1
ATOM 2305 N N . ASP A 1 283 ? 15.821 10.940 -18.584 1.00 69.25 283 ASP A N 1
ATOM 2306 C CA . ASP A 1 283 ? 16.604 10.783 -19.811 1.00 69.25 283 ASP A CA 1
ATOM 2307 C C . ASP A 1 283 ? 16.220 9.547 -20.644 1.00 69.25 283 ASP A C 1
ATOM 2309 O O . ASP A 1 283 ? 16.516 9.476 -21.845 1.00 69.25 283 ASP A O 1
ATOM 2313 N N . MET A 1 284 ? 15.571 8.552 -20.032 1.00 67.94 284 MET A N 1
ATOM 2314 C CA . MET A 1 284 ? 15.057 7.387 -20.746 1.00 67.94 284 MET A CA 1
ATOM 2315 C C . MET A 1 284 ? 13.722 7.715 -21.410 1.00 67.94 284 MET A C 1
ATOM 2317 O O . MET A 1 284 ? 12.661 7.672 -20.793 1.00 67.94 284 MET A O 1
ATOM 2321 N N . PHE A 1 285 ? 13.776 7.968 -22.712 1.00 70.38 285 PHE A N 1
ATOM 2322 C CA . PHE A 1 285 ? 12.586 8.004 -23.548 1.00 70.38 285 PHE A CA 1
ATOM 2323 C C . PHE A 1 285 ? 12.268 6.595 -24.061 1.00 70.38 285 PHE A C 1
ATOM 2325 O O . PHE A 1 285 ? 13.105 5.969 -24.716 1.00 70.38 285 PHE A O 1
ATOM 2332 N N . PHE A 1 286 ? 11.061 6.107 -23.776 1.00 76.06 286 PHE A N 1
ATOM 2333 C CA . PHE A 1 286 ? 10.517 4.896 -24.384 1.00 76.06 286 PHE A CA 1
ATOM 2334 C C . PHE A 1 286 ? 9.407 5.286 -25.353 1.00 76.06 286 PHE A C 1
ATOM 2336 O O . PHE A 1 286 ? 8.429 5.909 -24.951 1.00 76.06 286 PHE A O 1
ATOM 2343 N N . GLU A 1 287 ? 9.540 4.888 -26.614 1.00 80.69 287 GLU A N 1
ATOM 2344 C CA . GLU A 1 287 ? 8.464 5.042 -27.590 1.00 80.69 287 GLU A CA 1
ATOM 2345 C C . GLU A 1 287 ? 7.285 4.139 -27.189 1.00 80.69 287 GLU A C 1
ATOM 2347 O O . GLU A 1 287 ? 7.388 2.910 -27.257 1.00 80.69 287 GLU A O 1
ATOM 2352 N N . GLU A 1 288 ? 6.170 4.732 -26.753 1.00 81.75 288 GLU A N 1
ATOM 2353 C CA . GLU A 1 288 ? 4.991 3.995 -26.264 1.00 81.75 288 GLU A CA 1
ATOM 2354 C C . GLU A 1 288 ? 4.414 3.055 -27.327 1.00 81.75 288 GLU A C 1
ATOM 2356 O O . GLU A 1 288 ? 3.910 1.970 -27.020 1.00 81.75 288 GLU A O 1
ATOM 2361 N N . GLU A 1 289 ? 4.549 3.438 -28.598 1.00 85.19 289 GLU A N 1
ATOM 2362 C CA . GLU A 1 289 ? 4.048 2.661 -29.720 1.00 85.19 289 GLU A CA 1
ATOM 2363 C C . GLU A 1 289 ? 4.923 1.448 -30.069 1.00 85.19 289 GLU A C 1
ATOM 2365 O O . GLU A 1 289 ? 4.491 0.559 -30.813 1.00 85.19 289 GLU A O 1
ATOM 2370 N N . HIS A 1 290 ? 6.131 1.353 -29.506 1.00 83.12 290 HIS A N 1
ATOM 2371 C CA . HIS A 1 290 ? 7.047 0.268 -29.816 1.00 83.12 290 HIS A CA 1
ATOM 2372 C C . HIS A 1 290 ? 6.496 -1.090 -29.317 1.00 83.12 290 HIS A C 1
ATOM 2374 O O . HIS A 1 290 ? 6.112 -1.215 -28.148 1.00 83.12 290 HIS A O 1
ATOM 2380 N N . PRO A 1 291 ? 6.498 -2.163 -30.142 1.00 87.38 291 PRO A N 1
ATOM 2381 C CA . PRO A 1 291 ? 5.868 -3.441 -29.788 1.00 87.38 291 PRO A CA 1
ATOM 2382 C C . PRO A 1 291 ? 6.366 -4.072 -28.481 1.00 87.38 291 PRO A C 1
ATOM 2384 O O . PRO A 1 291 ? 5.597 -4.726 -27.777 1.00 87.38 291 PRO A O 1
ATOM 2387 N N . PHE A 1 292 ? 7.646 -3.880 -2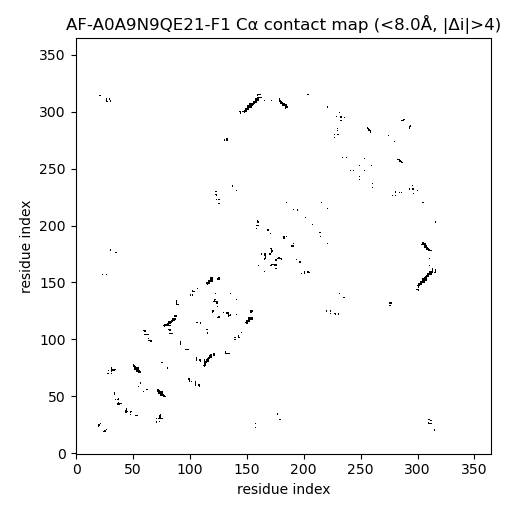8.136 1.00 85.81 292 PHE A N 1
ATOM 2388 C CA . PHE A 1 292 ? 8.182 -4.332 -26.847 1.00 85.81 292 PHE A CA 1
ATOM 2389 C C . PHE A 1 292 ? 7.541 -3.582 -25.677 1.00 85.81 292 PHE A C 1
ATOM 2391 O O . PHE A 1 292 ? 7.129 -4.223 -24.714 1.00 85.81 292 PHE A O 1
ATOM 2398 N N . VAL A 1 293 ? 7.439 -2.252 -25.777 1.00 87.94 293 VAL A N 1
ATOM 2399 C CA . VAL A 1 293 ? 6.884 -1.398 -24.720 1.00 87.94 293 VAL A CA 1
ATOM 2400 C C . VAL A 1 293 ? 5.414 -1.745 -24.516 1.00 87.94 293 VAL A C 1
ATOM 2402 O O . VAL A 1 293 ? 5.027 -2.069 -23.398 1.00 87.94 293 VAL A O 1
ATOM 2405 N N . LYS A 1 294 ? 4.627 -1.837 -25.597 1.00 92.00 294 LYS A N 1
ATOM 2406 C CA . LYS A 1 294 ? 3.220 -2.265 -25.525 1.00 92.00 294 LYS A CA 1
ATOM 2407 C C . LYS A 1 294 ? 3.038 -3.604 -24.820 1.00 92.00 294 LYS A C 1
ATOM 2409 O O . LYS A 1 294 ? 2.159 -3.729 -23.974 1.00 92.00 294 LYS A O 1
ATOM 2414 N N . ARG A 1 295 ? 3.862 -4.606 -25.149 1.00 91.88 295 ARG A N 1
ATOM 2415 C CA . ARG A 1 295 ? 3.781 -5.928 -24.511 1.00 91.88 295 ARG A CA 1
ATOM 2416 C C . ARG A 1 295 ? 4.098 -5.850 -23.018 1.00 91.88 295 ARG A C 1
ATOM 2418 O O . ARG A 1 295 ? 3.313 -6.334 -22.213 1.00 91.88 295 ARG A O 1
ATOM 2425 N N . VAL A 1 296 ? 5.210 -5.207 -22.657 1.00 91.06 296 VAL A N 1
ATOM 2426 C CA . VAL A 1 296 ? 5.631 -5.065 -21.253 1.00 91.06 296 VAL A CA 1
ATOM 2427 C C . VAL A 1 296 ? 4.580 -4.311 -20.435 1.00 91.06 296 VAL A C 1
ATOM 2429 O O . VAL A 1 296 ? 4.270 -4.706 -19.315 1.00 91.06 296 VAL A O 1
ATOM 2432 N N . LEU A 1 297 ? 3.984 -3.257 -20.995 1.00 92.31 297 LEU A N 1
ATOM 2433 C CA . LEU A 1 297 ? 2.929 -2.498 -20.323 1.00 92.31 297 LEU A CA 1
ATOM 2434 C C . LEU A 1 297 ? 1.596 -3.247 -20.243 1.00 92.31 297 LEU A C 1
ATOM 2436 O O . LEU A 1 297 ? 0.864 -3.054 -19.276 1.00 92.31 297 LEU A O 1
ATOM 2440 N N . ALA A 1 298 ? 1.283 -4.118 -21.205 1.00 92.44 298 ALA A N 1
ATOM 2441 C CA . ALA A 1 298 ? 0.090 -4.962 -21.144 1.00 92.44 298 ALA A CA 1
ATOM 2442 C C . ALA A 1 298 ? 0.173 -5.999 -20.006 1.00 92.44 298 ALA A C 1
ATOM 2444 O O . ALA A 1 298 ? -0.830 -6.272 -19.332 1.00 92.44 298 ALA A O 1
ATOM 2445 N N . GLU A 1 299 ? 1.369 -6.548 -19.782 1.00 92.00 299 GLU A N 1
ATOM 2446 C CA . GLU A 1 299 ? 1.667 -7.539 -18.739 1.00 92.00 299 GLU A CA 1
ATOM 2447 C C . GLU A 1 299 ? 1.827 -6.896 -17.350 1.00 92.00 299 GLU A C 1
ATOM 2449 O O . GLU A 1 299 ? 1.461 -7.513 -16.349 1.00 92.00 299 GLU A O 1
ATOM 2454 N N . LYS A 1 300 ? 2.260 -5.628 -17.288 1.00 94.38 300 LYS A N 1
ATOM 2455 C CA . LYS A 1 300 ? 2.422 -4.860 -16.045 1.00 94.38 300 LYS A CA 1
ATOM 2456 C C . LYS A 1 300 ? 1.167 -4.926 -15.156 1.00 94.38 300 LYS A C 1
ATOM 2458 O O . LYS A 1 300 ? 0.060 -4.647 -15.636 1.00 94.38 300 LYS A O 1
ATOM 2463 N N . PRO A 1 301 ? 1.316 -5.188 -13.845 1.00 96.50 301 PRO A N 1
ATOM 2464 C CA . PRO A 1 301 ? 0.222 -5.037 -12.898 1.00 96.50 301 PRO A CA 1
ATOM 2465 C C . PRO A 1 301 ? -0.351 -3.613 -12.866 1.00 96.50 301 PRO A C 1
ATOM 2467 O O . PRO A 1 301 ? 0.309 -2.610 -13.177 1.00 96.50 301 PRO A O 1
ATOM 2470 N N . ILE A 1 302 ? -1.608 -3.519 -12.453 1.00 96.88 302 ILE A N 1
ATOM 2471 C CA . ILE A 1 302 ? -2.258 -2.250 -12.148 1.00 96.88 302 ILE A CA 1
ATOM 2472 C C . ILE A 1 302 ? -1.782 -1.818 -10.761 1.00 96.88 302 ILE A C 1
ATOM 2474 O O . ILE A 1 302 ? -2.038 -2.497 -9.769 1.00 96.88 302 ILE A O 1
ATOM 2478 N N . PHE A 1 303 ? -1.085 -0.686 -10.708 1.00 97.31 303 PHE A N 1
ATOM 2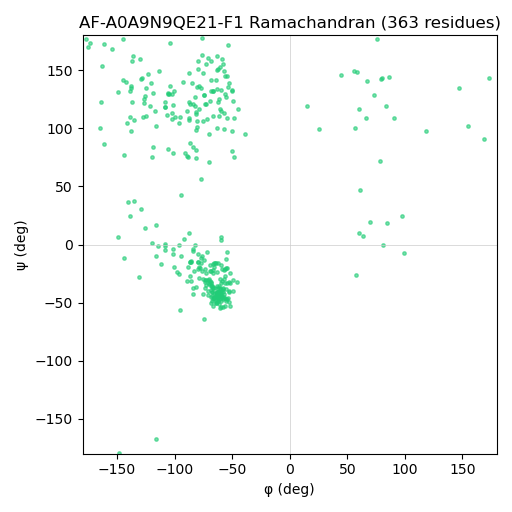479 C CA . PHE A 1 303 ? -0.617 -0.067 -9.472 1.00 97.31 303 PHE A CA 1
ATOM 2480 C C . PHE A 1 303 ? -1.543 1.099 -9.141 1.00 97.31 303 PHE A C 1
ATOM 2482 O O . PHE A 1 303 ? -1.537 2.105 -9.849 1.00 97.31 303 PHE A O 1
ATOM 2489 N N . LYS A 1 304 ? -2.365 0.933 -8.104 1.00 97.31 304 LYS A N 1
ATOM 2490 C CA . LYS A 1 304 ? -3.351 1.924 -7.668 1.00 97.31 304 LYS A CA 1
ATOM 2491 C C . LYS A 1 304 ? -2.751 2.782 -6.553 1.00 97.31 304 LYS A C 1
ATOM 2493 O O . LYS A 1 304 ? -2.531 2.244 -5.465 1.00 97.31 304 LYS A O 1
ATOM 2498 N N . PRO A 1 305 ? -2.439 4.062 -6.797 1.00 96.12 305 PRO A N 1
ATOM 2499 C CA . PRO A 1 305 ? -1.868 4.919 -5.769 1.00 96.12 305 PRO A CA 1
ATOM 2500 C C . PRO A 1 305 ? -2.896 5.208 -4.672 1.00 96.12 305 PRO A C 1
ATOM 2502 O O . PRO A 1 305 ? -4.033 5.575 -4.954 1.00 96.12 305 PRO A O 1
ATOM 2505 N N . VAL A 1 306 ? -2.485 5.058 -3.418 1.00 95.62 306 VAL A N 1
ATOM 2506 C CA . VAL A 1 306 ? -3.312 5.349 -2.245 1.00 95.62 306 VAL A CA 1
ATOM 2507 C C . VAL A 1 306 ? -2.505 6.082 -1.179 1.00 95.62 306 VAL A C 1
ATOM 2509 O O . VAL A 1 306 ? -1.278 5.979 -1.118 1.00 95.62 306 VAL A O 1
ATOM 2512 N N . ILE A 1 307 ? -3.200 6.791 -0.301 1.00 92.12 307 ILE A N 1
ATOM 2513 C CA . ILE A 1 307 ? -2.668 7.328 0.948 1.00 92.12 307 ILE A CA 1
ATOM 2514 C C . ILE A 1 307 ? -3.149 6.436 2.084 1.00 92.12 307 ILE A C 1
ATOM 2516 O O . ILE A 1 307 ? -4.338 6.133 2.182 1.00 92.12 307 ILE A O 1
ATOM 2520 N N . MET A 1 308 ? -2.221 6.000 2.934 1.00 93.12 308 MET A N 1
ATOM 2521 C CA . MET A 1 308 ? -2.536 5.195 4.107 1.00 93.12 308 MET A CA 1
ATOM 2522 C C . MET A 1 308 ? -2.554 6.062 5.354 1.00 93.12 308 MET A C 1
ATOM 2524 O O . MET A 1 308 ? -1.598 6.770 5.659 1.00 93.12 308 MET A O 1
ATOM 2528 N N . LEU A 1 309 ? -3.608 5.906 6.138 1.00 89.75 309 LEU A N 1
ATOM 2529 C CA . LEU A 1 309 ? -3.730 6.525 7.443 1.00 89.75 309 LEU A CA 1
ATOM 2530 C C . LEU A 1 309 ? -3.895 5.459 8.490 1.00 89.75 309 LEU A C 1
ATOM 2532 O O . LEU A 1 309 ? -4.641 4.498 8.305 1.00 89.75 309 LEU A O 1
ATOM 2536 N N . ARG A 1 310 ? -3.232 5.661 9.616 1.00 90.62 310 ARG A N 1
ATOM 2537 C CA . ARG A 1 310 ? -3.337 4.777 10.766 1.00 90.62 310 ARG A CA 1
ATOM 2538 C C . ARG A 1 310 ? -3.687 5.601 11.984 1.00 90.62 310 ARG A C 1
ATOM 2540 O O . ARG A 1 310 ? -2.985 6.547 12.314 1.00 90.62 310 ARG A O 1
ATOM 2547 N N . CYS A 1 311 ? -4.758 5.241 12.666 1.00 88.31 311 CYS A N 1
ATOM 2548 C CA . CYS A 1 311 ? -5.138 5.911 13.896 1.00 88.31 311 CYS A CA 1
ATOM 2549 C C . CYS A 1 311 ? -4.339 5.348 15.087 1.00 88.31 311 CYS A C 1
ATOM 2551 O O . CYS A 1 311 ? -4.345 4.137 15.302 1.00 88.31 311 CYS A O 1
ATOM 2553 N N . CYS A 1 312 ? -3.674 6.205 15.875 1.00 86.50 312 CYS A N 1
ATOM 2554 C CA . CYS A 1 312 ? -3.174 5.865 17.214 1.00 86.50 312 CYS A CA 1
ATOM 2555 C C . CYS A 1 312 ? -4.037 6.536 18.291 1.00 86.50 312 CYS A C 1
ATOM 2557 O O . CYS A 1 312 ? -3.947 7.746 18.496 1.00 86.50 312 CYS A O 1
ATOM 2559 N N . GLU A 1 313 ? -4.785 5.737 19.054 1.00 77.06 313 GLU A N 1
ATOM 2560 C CA . GLU A 1 313 ? -5.641 6.217 20.155 1.00 77.06 313 GLU A CA 1
ATOM 2561 C C . GLU A 1 313 ? -5.038 6.007 21.553 1.00 77.06 313 GLU A C 1
ATOM 2563 O O . GLU A 1 313 ? -5.633 6.388 22.554 1.00 77.06 313 GLU A O 1
ATOM 2568 N N . GLU A 1 314 ? -3.875 5.368 21.686 1.00 71.62 314 GLU A N 1
ATOM 2569 C CA . GLU A 1 314 ? -3.260 5.151 23.012 1.00 71.62 314 GLU A CA 1
ATOM 2570 C C . GLU A 1 314 ? -2.143 6.166 23.302 1.00 71.62 314 GLU A C 1
ATOM 2572 O O . GLU A 1 314 ? -1.836 6.445 24.459 1.00 71.62 314 GLU A O 1
ATOM 2577 N N . CYS A 1 315 ? -1.603 6.811 22.264 1.00 67.31 315 CYS A N 1
ATOM 2578 C CA . CYS A 1 315 ? -0.458 7.716 22.353 1.00 67.31 315 CYS A CA 1
ATOM 2579 C C . CYS A 1 315 ? -0.715 8.979 23.212 1.00 67.31 315 CYS A C 1
ATOM 2581 O O . CYS A 1 315 ? 0.239 9.565 23.732 1.00 67.31 315 CYS A O 1
ATOM 2583 N N . TYR A 1 316 ? -1.981 9.393 23.376 1.00 61.75 316 TYR A N 1
ATOM 2584 C CA . TYR A 1 316 ? -2.374 10.543 24.205 1.00 61.75 316 TYR A CA 1
ATOM 2585 C C . TYR A 1 316 ? -2.601 10.190 25.683 1.00 61.75 316 TYR A C 1
ATOM 2587 O O . TYR A 1 316 ? -2.706 11.095 26.509 1.00 61.75 316 TYR A O 1
ATOM 2595 N N . ARG A 1 317 ? -2.730 8.898 26.024 1.00 60.06 317 ARG A N 1
ATOM 2596 C CA . ARG A 1 317 ? -2.979 8.448 27.408 1.00 60.06 317 ARG A CA 1
ATOM 2597 C C . ARG A 1 317 ? -1.715 8.454 28.258 1.00 60.06 317 ARG A C 1
ATOM 2599 O O . ARG A 1 317 ? -1.812 8.496 29.474 1.00 60.06 317 ARG A O 1
ATOM 2606 N N . ILE A 1 318 ? -0.556 8.448 27.608 1.00 57.19 318 ILE A N 1
ATOM 2607 C CA . ILE A 1 318 ? 0.755 8.521 28.243 1.00 57.19 318 ILE A CA 1
ATOM 2608 C C . ILE A 1 318 ? 1.052 10.001 28.488 1.00 57.19 318 ILE A C 1
ATOM 2610 O O . ILE A 1 318 ? 1.655 10.681 27.653 1.00 57.19 318 ILE A O 1
ATOM 2614 N N . THR A 1 319 ? 0.537 10.532 29.593 1.00 48.56 319 THR A N 1
ATOM 2615 C CA . THR A 1 319 ? 0.909 11.859 30.095 1.00 48.56 319 THR A CA 1
ATOM 2616 C C . THR A 1 319 ? 2.243 11.779 30.842 1.00 48.56 319 THR A C 1
ATOM 2618 O O . THR A 1 319 ? 2.617 10.718 31.333 1.00 48.56 319 THR A O 1
ATOM 2621 N N . ASP A 1 320 ? 2.960 12.904 30.972 1.00 48.03 320 ASP A N 1
ATOM 2622 C CA . ASP A 1 320 ? 4.259 13.025 31.677 1.00 48.03 320 ASP A CA 1
ATOM 2623 C C . ASP A 1 320 ? 4.267 12.514 33.141 1.00 48.03 320 ASP A C 1
ATOM 2625 O O . ASP A 1 320 ? 5.321 12.469 33.770 1.00 48.03 320 ASP A O 1
ATOM 2629 N N . SER A 1 321 ? 3.109 12.144 33.690 1.00 42.97 321 SER A N 1
ATOM 2630 C CA . SER A 1 321 ? 2.920 11.593 35.034 1.00 42.97 321 SER A CA 1
ATOM 2631 C C . SER A 1 321 ? 3.114 10.082 35.143 1.00 42.97 321 SER A C 1
ATOM 2633 O O . SER A 1 321 ? 3.240 9.591 36.263 1.00 42.97 321 SER A O 1
ATOM 2635 N N . ASP A 1 322 ? 3.125 9.345 34.030 1.00 43.12 322 ASP A N 1
ATOM 2636 C CA . ASP A 1 322 ? 3.406 7.910 34.062 1.00 43.12 322 ASP A CA 1
ATOM 2637 C C . ASP A 1 322 ? 4.924 7.720 34.121 1.00 43.12 322 ASP A C 1
ATOM 2639 O O . ASP A 1 322 ? 5.599 7.390 33.142 1.00 43.12 322 ASP A O 1
ATOM 2643 N N . GLU A 1 323 ? 5.479 7.996 35.305 1.00 40.19 323 GLU A N 1
ATOM 2644 C CA . GLU A 1 323 ? 6.789 7.497 35.686 1.00 40.19 323 GLU A CA 1
ATOM 2645 C C . GLU A 1 323 ? 6.824 5.999 35.402 1.00 40.19 323 GLU A C 1
ATOM 2647 O O . GLU A 1 323 ? 5.991 5.228 35.886 1.00 40.19 323 GLU A O 1
ATOM 2652 N N . ILE A 1 324 ? 7.816 5.625 34.594 1.00 43.62 324 ILE A N 1
ATOM 2653 C CA . ILE A 1 324 ? 8.263 4.269 34.301 1.00 43.62 324 ILE A CA 1
ATOM 2654 C C . ILE A 1 324 ? 8.199 3.442 35.585 1.00 43.62 324 ILE A C 1
ATOM 2656 O O . ILE A 1 324 ? 9.113 3.439 36.406 1.00 43.62 324 ILE A O 1
ATOM 2660 N N . SER A 1 325 ? 7.097 2.731 35.756 1.00 38.75 325 SER A N 1
ATOM 2661 C CA . SER A 1 325 ? 6.928 1.746 36.798 1.00 38.75 325 SER A CA 1
ATOM 2662 C C . SER A 1 325 ? 6.210 0.558 36.173 1.00 38.75 325 SER A C 1
ATOM 2664 O O . SER A 1 325 ? 5.040 0.601 35.814 1.00 38.75 325 SER A O 1
ATOM 2666 N N . GLN A 1 326 ? 6.990 -0.515 36.038 1.00 37.56 326 GLN A N 1
ATOM 2667 C CA . GLN A 1 326 ? 6.534 -1.899 35.919 1.00 37.56 326 GLN A CA 1
ATOM 2668 C C . GLN A 1 326 ? 5.999 -2.363 34.552 1.00 37.56 326 GLN A C 1
ATOM 2670 O O . GLN A 1 326 ? 4.837 -2.725 34.407 1.00 37.56 326 GLN A O 1
ATOM 2675 N N . VAL A 1 327 ? 6.900 -2.524 33.573 1.00 35.91 327 VAL A N 1
ATOM 2676 C CA . VAL A 1 327 ? 6.746 -3.571 32.528 1.00 35.91 327 VAL A CA 1
ATOM 2677 C C . VAL A 1 327 ? 7.990 -4.480 32.430 1.00 35.91 327 VAL A C 1
ATOM 2679 O O . VAL A 1 327 ? 8.128 -5.262 31.498 1.00 35.91 327 VAL A O 1
ATOM 2682 N N . SER A 1 328 ? 8.901 -4.446 33.411 1.00 34.81 328 SER A N 1
ATOM 2683 C CA . SER A 1 328 ? 10.094 -5.316 33.438 1.00 34.81 328 SER A CA 1
ATOM 2684 C C . SER A 1 328 ? 10.073 -6.427 34.495 1.00 34.81 328 SER A C 1
ATOM 2686 O O . SER A 1 328 ? 10.991 -7.238 34.520 1.00 34.81 328 SER A O 1
ATOM 2688 N N . GLU A 1 329 ? 9.035 -6.546 35.326 1.00 34.69 329 GLU A N 1
ATOM 2689 C CA . GLU A 1 329 ? 8.952 -7.603 36.349 1.00 34.69 329 GLU A CA 1
ATOM 2690 C C . GLU A 1 329 ? 7.721 -8.491 36.132 1.00 34.69 329 GLU A C 1
ATOM 2692 O O . GLU A 1 329 ? 6.707 -8.386 36.811 1.00 34.69 329 GLU A O 1
ATOM 2697 N N . GLY A 1 330 ? 7.802 -9.373 35.135 1.00 30.39 330 GLY A N 1
ATOM 2698 C CA . GLY A 1 330 ? 6.796 -10.421 34.912 1.00 30.39 330 GLY A CA 1
ATOM 2699 C C . GLY A 1 330 ? 7.350 -11.758 34.416 1.00 30.39 330 GLY A C 1
ATOM 2700 O O . GLY A 1 330 ? 6.643 -12.760 34.444 1.00 30.39 330 GLY A O 1
ATOM 2701 N N . THR A 1 331 ? 8.616 -11.815 33.997 1.00 34.91 331 THR A N 1
ATOM 2702 C CA . THR A 1 331 ? 9.220 -13.027 33.409 1.00 34.91 331 THR A CA 1
ATOM 2703 C C . THR A 1 331 ? 10.614 -13.333 33.952 1.00 34.91 331 THR A C 1
ATOM 2705 O O . THR A 1 331 ? 11.481 -13.801 33.225 1.00 34.91 331 THR A O 1
ATOM 2708 N N . SER A 1 332 ? 10.841 -13.095 35.244 1.00 39.62 332 SER A N 1
ATOM 2709 C CA . SER A 1 332 ? 12.032 -13.590 35.941 1.00 39.62 332 SER A CA 1
ATOM 2710 C C . SER A 1 332 ? 11.810 -13.564 37.450 1.00 39.62 332 SER A C 1
ATOM 2712 O O . SER A 1 332 ? 12.114 -12.567 38.090 1.00 39.62 332 SER A O 1
ATOM 2714 N N . ASN A 1 333 ? 11.217 -14.628 37.996 1.00 31.98 333 ASN A N 1
ATOM 2715 C CA . ASN A 1 333 ? 11.580 -15.231 39.289 1.00 31.98 333 ASN A CA 1
ATOM 2716 C C . ASN A 1 333 ? 10.504 -16.238 39.700 1.00 31.98 333 ASN A C 1
ATOM 2718 O O . ASN A 1 333 ? 9.533 -15.927 40.386 1.00 31.98 333 ASN A O 1
ATOM 2722 N N . ARG A 1 334 ? 10.704 -17.491 39.293 1.00 30.39 334 ARG A N 1
ATOM 2723 C CA . ARG A 1 334 ? 10.169 -18.635 40.031 1.00 30.39 334 ARG A CA 1
ATOM 2724 C C . ARG A 1 334 ? 11.176 -19.773 39.956 1.00 30.39 334 ARG A C 1
ATOM 2726 O O . ARG A 1 334 ? 11.026 -20.722 39.198 1.00 30.39 334 ARG A O 1
ATOM 2733 N N . SER A 1 335 ? 12.225 -19.638 40.755 1.00 35.56 335 SER A N 1
ATOM 2734 C CA . SER A 1 335 ? 13.051 -20.758 41.181 1.00 35.56 335 SER A CA 1
ATOM 2735 C C . SER A 1 335 ? 13.350 -20.611 42.667 1.00 35.56 335 SER A C 1
ATOM 2737 O O . SER A 1 335 ? 13.946 -19.618 43.068 1.00 35.56 335 SER A O 1
ATOM 2739 N N . ASN A 1 336 ? 12.960 -21.654 43.399 1.00 33.22 336 ASN A N 1
ATOM 2740 C CA . ASN A 1 336 ? 13.546 -22.164 44.638 1.00 33.22 336 ASN A CA 1
ATOM 2741 C C . ASN A 1 336 ? 13.489 -21.306 45.907 1.00 33.22 336 ASN A C 1
ATOM 2743 O O . ASN A 1 336 ? 14.283 -20.395 46.069 1.00 33.22 336 ASN A O 1
ATOM 2747 N N . GLU A 1 337 ? 12.651 -21.753 46.845 1.00 32.25 337 GLU A N 1
ATOM 2748 C CA . GLU A 1 337 ? 12.931 -21.916 48.287 1.00 32.25 337 GLU A CA 1
ATOM 2749 C C . GLU A 1 337 ? 11.791 -22.805 48.839 1.00 32.25 337 GLU A C 1
ATOM 2751 O O . GLU A 1 337 ? 10.620 -22.485 48.660 1.00 32.25 337 GLU A O 1
ATOM 2756 N N . HIS A 1 338 ? 12.016 -24.109 49.031 1.00 32.69 338 HIS A N 1
ATOM 2757 C CA . HIS A 1 338 ? 12.432 -24.798 50.264 1.00 32.69 338 HIS A CA 1
ATOM 2758 C C . HIS A 1 338 ? 11.508 -24.578 51.473 1.00 32.69 338 HIS A C 1
ATOM 2760 O O . HIS A 1 338 ? 11.674 -23.613 52.201 1.00 32.69 338 HIS A O 1
ATOM 2766 N N . ASP A 1 339 ? 10.643 -25.566 51.734 1.00 33.06 339 ASP A N 1
ATOM 2767 C CA . ASP A 1 339 ? 10.146 -25.873 53.076 1.00 33.06 339 ASP A CA 1
ATOM 2768 C C . ASP A 1 339 ? 10.510 -27.325 53.412 1.00 33.06 339 ASP A C 1
ATOM 2770 O O . ASP A 1 339 ? 10.127 -28.277 52.726 1.00 33.06 339 ASP A O 1
ATOM 2774 N N . THR A 1 340 ? 11.301 -27.471 54.470 1.00 35.03 340 THR A N 1
ATOM 2775 C CA . THR A 1 340 ? 11.623 -28.718 55.165 1.00 35.03 340 THR A CA 1
ATOM 2776 C C . THR A 1 340 ? 11.095 -28.606 56.587 1.00 35.03 340 THR A C 1
ATOM 2778 O O . THR A 1 340 ? 11.655 -27.831 57.353 1.00 35.03 340 THR A O 1
ATOM 2781 N N . GLU A 1 341 ? 10.115 -29.429 56.968 1.00 32.06 341 GLU A N 1
ATOM 2782 C CA . GLU A 1 341 ? 9.876 -29.820 58.367 1.00 32.06 341 GLU A CA 1
ATOM 2783 C C . GLU A 1 341 ? 9.461 -31.309 58.457 1.00 32.06 341 GLU A C 1
ATOM 2785 O O . GLU A 1 341 ? 8.377 -31.726 58.066 1.00 32.06 341 GLU A O 1
ATOM 2790 N N . THR A 1 342 ? 10.438 -32.103 58.905 1.00 33.53 342 THR A N 1
ATOM 2791 C CA . THR A 1 342 ? 10.441 -33.290 59.795 1.00 33.53 342 THR A CA 1
ATOM 2792 C C . THR A 1 342 ? 9.159 -34.083 60.159 1.00 33.53 342 THR A C 1
ATOM 2794 O O . THR A 1 342 ? 8.331 -33.582 60.908 1.00 33.53 342 THR A O 1
ATOM 2797 N N . SER A 1 343 ? 9.171 -35.385 59.780 1.00 36.69 343 SER A N 1
ATOM 2798 C CA . SER A 1 343 ? 9.096 -36.654 60.584 1.00 36.69 343 SER A CA 1
ATOM 2799 C C . SER A 1 343 ? 7.926 -36.935 61.571 1.00 36.69 343 SER A C 1
ATOM 2801 O O . SER A 1 343 ? 7.455 -35.994 62.198 1.00 36.69 343 SER A O 1
ATOM 2803 N N . PRO A 1 344 ? 7.498 -38.213 61.826 1.00 44.75 344 PRO A N 1
ATOM 2804 C CA . PRO A 1 344 ? 8.376 -39.372 62.096 1.00 44.75 344 PRO A CA 1
ATOM 2805 C C . PRO A 1 344 ? 7.959 -40.772 61.571 1.00 44.75 344 PRO A C 1
ATOM 2807 O O . PRO A 1 344 ? 6.923 -40.965 60.944 1.00 44.75 344 PRO A O 1
ATOM 2810 N N . GLN A 1 345 ? 8.878 -41.711 61.837 1.00 39.75 345 GLN A N 1
ATOM 2811 C CA . GLN A 1 345 ? 8.966 -43.139 61.504 1.00 39.75 345 GLN A CA 1
ATOM 2812 C C . GLN A 1 345 ? 7.865 -44.037 62.099 1.00 39.75 345 GLN A C 1
ATOM 2814 O O . GLN A 1 345 ? 7.230 -43.655 63.076 1.00 39.75 345 GLN A O 1
ATOM 2819 N N . ASP A 1 346 ? 7.736 -45.231 61.494 1.00 34.19 346 ASP A N 1
ATOM 2820 C CA . ASP A 1 346 ? 7.477 -46.588 62.047 1.00 34.19 346 ASP A CA 1
ATOM 2821 C C . ASP A 1 346 ? 6.637 -47.363 61.001 1.00 34.19 346 ASP A C 1
ATOM 2823 O O . ASP A 1 346 ? 5.709 -46.802 60.433 1.00 34.19 346 ASP A O 1
ATOM 2827 N N . GLY A 1 347 ? 6.857 -48.616 60.602 1.00 32.88 347 GLY A N 1
ATOM 2828 C CA . GLY A 1 347 ? 7.746 -49.700 60.998 1.00 32.88 347 GLY A CA 1
ATOM 2829 C C . GLY A 1 347 ? 7.585 -50.857 59.985 1.00 32.88 347 GLY A C 1
ATOM 2830 O O . GLY A 1 347 ? 6.764 -50.791 59.069 1.00 32.88 347 GLY A O 1
ATOM 2831 N N . GLU A 1 348 ? 8.432 -51.870 60.129 1.00 38.97 348 GLU A N 1
ATOM 2832 C CA . GLU A 1 348 ? 8.603 -53.063 59.285 1.00 38.97 348 GLU A CA 1
ATOM 2833 C C . GLU A 1 348 ? 7.427 -54.067 59.317 1.00 38.97 348 GLU A C 1
ATOM 2835 O O . GLU A 1 348 ? 6.690 -54.101 60.296 1.00 38.97 348 GLU A O 1
ATOM 2840 N N . GLU A 1 349 ? 7.319 -54.901 58.264 1.00 34.75 349 GLU A N 1
ATOM 2841 C CA . GLU A 1 349 ? 7.015 -56.366 58.217 1.00 34.75 349 GLU A CA 1
ATOM 2842 C C . GLU A 1 349 ? 6.395 -56.708 56.837 1.00 34.75 349 GLU A C 1
ATOM 2844 O O . GLU A 1 349 ? 5.344 -56.195 56.474 1.00 34.75 349 GLU A O 1
ATOM 2849 N N . SER A 1 350 ? 7.138 -57.293 55.887 1.00 37.12 350 SER A N 1
ATOM 2850 C CA . SER A 1 350 ? 7.419 -58.728 55.635 1.00 37.12 350 SER A CA 1
ATOM 2851 C C . SER A 1 350 ? 6.233 -59.601 55.176 1.00 37.12 350 SER A C 1
ATOM 2853 O O . SER A 1 350 ? 5.165 -59.544 55.776 1.00 37.12 350 SER A O 1
ATOM 2855 N N . SER A 1 351 ? 6.527 -60.511 54.227 1.00 36.88 351 SER A N 1
ATOM 2856 C CA . SER A 1 351 ? 5.756 -61.690 53.754 1.00 36.88 351 SER A CA 1
ATOM 2857 C C . SER A 1 351 ? 4.619 -61.425 52.750 1.00 36.88 351 SER A C 1
ATOM 2859 O O . SER A 1 351 ? 3.932 -60.418 52.840 1.00 36.88 351 SER A O 1
ATOM 2861 N N . ASP A 1 352 ? 4.328 -62.254 51.748 1.00 33.66 352 ASP A N 1
ATOM 2862 C CA . ASP A 1 352 ? 4.968 -63.452 51.202 1.00 33.66 352 ASP A CA 1
ATOM 2863 C C . ASP A 1 352 ? 4.385 -63.712 49.795 1.00 33.66 352 ASP A C 1
ATOM 2865 O O . ASP A 1 352 ? 3.260 -63.320 49.497 1.00 33.66 352 ASP A O 1
ATOM 2869 N N . GLU A 1 353 ? 5.202 -64.375 48.977 1.00 39.00 353 GLU A N 1
ATOM 2870 C CA . GLU A 1 353 ? 4.908 -65.419 47.980 1.00 39.00 353 GLU A CA 1
ATOM 2871 C C . GLU A 1 353 ? 3.741 -65.362 46.969 1.00 39.00 353 GLU A C 1
ATOM 2873 O O . GLU A 1 353 ? 2.579 -65.093 47.262 1.00 39.00 353 GLU A O 1
ATOM 2878 N N . SER A 1 354 ? 4.100 -65.943 45.812 1.00 39.12 354 SER A N 1
ATOM 2879 C CA . SER A 1 354 ? 3.295 -66.749 44.881 1.00 39.12 354 SER A CA 1
ATOM 2880 C C . SER A 1 354 ? 2.484 -66.002 43.823 1.00 39.12 354 SER A C 1
ATOM 2882 O O . SER A 1 354 ? 1.894 -64.962 44.073 1.00 39.12 354 SER A O 1
ATOM 2884 N N . ASP A 1 355 ? 2.309 -66.493 42.605 1.00 36.69 355 ASP A N 1
ATOM 2885 C CA . ASP A 1 355 ? 3.023 -67.391 41.692 1.00 36.69 355 ASP A CA 1
ATOM 2886 C C . ASP A 1 355 ? 2.172 -67.339 40.404 1.00 36.69 355 ASP A C 1
ATOM 2888 O O . ASP A 1 355 ? 1.022 -66.889 40.434 1.00 36.69 355 ASP A O 1
ATOM 2892 N N . SER A 1 356 ? 2.687 -67.905 39.315 1.00 40.62 356 SER A N 1
ATOM 2893 C CA . SER A 1 356 ? 1.963 -68.239 38.075 1.00 40.62 356 SER A CA 1
ATOM 2894 C C . SER A 1 356 ? 1.692 -67.081 37.097 1.00 40.62 356 SER A C 1
ATOM 2896 O O . SER A 1 356 ? 1.335 -65.976 37.479 1.00 40.62 356 SER A O 1
ATOM 2898 N N . SER A 1 357 ? 1.754 -67.231 35.777 1.00 39.00 357 SER A N 1
ATOM 2899 C CA . SER A 1 357 ? 2.336 -68.202 34.839 1.00 39.00 357 SER A CA 1
ATOM 2900 C C . SER A 1 357 ? 1.823 -67.758 33.458 1.00 39.00 357 SER A C 1
ATOM 2902 O O . SER A 1 357 ? 0.641 -67.435 33.384 1.00 39.00 357 SER A O 1
ATOM 2904 N N . THR A 1 358 ? 2.647 -67.873 32.400 1.00 40.22 358 THR A N 1
ATOM 2905 C CA . THR A 1 358 ? 2.263 -68.248 31.002 1.00 40.22 358 THR A CA 1
ATOM 2906 C C . THR A 1 358 ? 1.233 -67.387 30.238 1.00 40.22 358 THR A C 1
ATOM 2908 O O . THR A 1 358 ? 0.245 -66.938 30.787 1.00 40.22 358 THR A O 1
ATOM 2911 N N . ASP A 1 359 ? 1.241 -67.203 28.921 1.00 41.25 359 ASP A N 1
ATOM 2912 C CA . ASP A 1 359 ? 2.145 -67.414 27.784 1.00 41.25 359 ASP A CA 1
ATOM 2913 C C . ASP A 1 359 ? 1.397 -66.838 26.554 1.00 41.25 359 ASP A C 1
ATOM 2915 O O . ASP A 1 359 ? 0.196 -66.567 26.631 1.00 41.25 359 ASP A O 1
ATOM 2919 N N . SER A 1 360 ? 2.053 -66.860 25.392 1.00 43.53 360 SER A N 1
ATOM 2920 C CA . SER A 1 360 ? 1.493 -66.780 24.018 1.00 43.53 360 SER A CA 1
ATOM 2921 C C . SER A 1 360 ? 1.367 -65.362 23.430 1.00 43.53 360 SER A C 1
ATOM 2923 O O . SER A 1 360 ? 0.588 -64.552 23.912 1.00 43.53 360 SER A O 1
ATOM 2925 N N . SER A 1 361 ? 2.154 -64.907 22.445 1.00 43.31 361 SER A N 1
ATOM 2926 C CA . SER A 1 361 ? 2.574 -65.443 21.128 1.00 43.31 361 SER A CA 1
ATOM 2927 C C . SER A 1 361 ? 1.493 -65.422 20.036 1.00 43.31 361 SER A C 1
ATOM 2929 O O . SER A 1 361 ? 0.441 -66.028 20.212 1.00 43.31 361 SER A O 1
ATOM 2931 N N . GLY A 1 362 ? 1.844 -64.859 18.870 1.00 37.41 362 GLY A N 1
ATOM 2932 C CA . GLY A 1 362 ? 1.208 -65.095 17.561 1.00 37.41 362 GLY A CA 1
ATOM 2933 C C . GLY A 1 362 ? 0.585 -63.828 16.962 1.00 37.41 362 GLY A C 1
ATOM 2934 O O . GLY A 1 362 ? -0.435 -63.373 17.456 1.00 37.41 362 GLY A O 1
ATOM 2935 N N . SER A 1 363 ? 1.244 -63.099 16.056 1.00 42.31 363 SER A N 1
ATOM 2936 C CA . SER A 1 363 ? 1.519 -63.400 14.632 1.00 42.31 363 SER A CA 1
ATOM 2937 C C . SER A 1 363 ? 0.364 -63.035 13.692 1.00 42.31 363 SER A C 1
ATOM 2939 O O . SER A 1 363 ? -0.706 -63.616 13.781 1.00 42.31 363 SER A O 1
ATOM 2941 N N . SER A 1 364 ? 0.698 -62.123 12.771 1.00 46.97 364 SER A N 1
ATOM 2942 C CA . SER A 1 364 ? 0.421 -62.165 11.325 1.00 46.97 364 SER A CA 1
ATOM 2943 C C . SER A 1 364 ? -1.030 -62.231 10.835 1.00 46.97 364 SER A C 1
ATOM 2945 O O . SER A 1 364 ? -1.690 -63.250 10.987 1.00 46.97 364 SER A O 1
ATOM 2947 N N . ASP A 1 365 ? -1.449 -61.185 10.119 1.00 54.12 365 ASP A N 1
ATOM 2948 C CA . ASP A 1 365 ? -1.569 -61.211 8.648 1.00 54.12 365 ASP A CA 1
ATOM 2949 C C . ASP A 1 365 ? -1.430 -59.797 8.061 1.00 54.12 365 ASP A C 1
ATOM 2951 O O . ASP A 1 365 ? -1.880 -58.833 8.730 1.00 54.12 365 ASP A O 1
#